Protein AF-A0A7U0FWZ0-F1 (afdb_monomer)

Radius of gyration: 18.38 Å; Cα contacts (8 Å, |Δi|>4): 299; chains: 1; bounding box: 40×42×50 Å

Organism: NCBI:txid2803762

Nearest PDB structures (foldseek):
  8rme-assembly1_A  TM=1.001E+00  e=5.915E-29  Homo sapiens
  5wkp-assembly1_E  TM=1.000E+00  e=1.223E-28  Homo sapiens
  8pk8-assembly1_A  TM=1.000E+00  e=4.013E-28  Homo sapiens
  7rtk-assembly1_A  TM=9.999E-01  e=5.964E-28  Homo sapiens
  5wkp-assembly1_A  TM=1.001E+00  e=1.154E-27  Homo sapiens

Foldseek 3Di:
DQEEEEAPQDDPVVVVVVVVSVVVVGHYHHFYADPLREGDLVVVLVPDDLPYAEYEYEQARPPNRDGYPQLSSLVSCVVSVHAYEYECQQVQLADDDDCVSSNHQKYKYAQVNLVFDPPDIDIDHDPVVHDDDDAPDDDDCPPVNNDDDDDPVVRVVRSVVSNVVSVVCNVVCNVVVVVVVCVVVVVCPVPDPPD

InterPro domains:
  IPR000192 Aminotransferase class V domain [PF00266] (1-190)
  IPR015421 Pyridoxal phosphate-dependent transferase, major domain [G3DSA:3.40.640.10] (2-170)
  IPR015422 Pyridoxal phosphate-dependent transferase, small domain [G3DSA:3.90.1150.10] (171-190)
  IPR015424 Pyridoxal phosphate-dependent transferase [SSF53383] (2-190)

Solvent-accessible surface area (backbone atoms only — not comparable to full-atom values): 10862 Å² total; per-residue (Å²): 103,54,28,37,40,34,47,72,76,48,60,66,70,60,52,52,52,50,55,52,41,41,76,75,69,32,48,72,49,67,40,69,55,48,98,84,62,44,69,52,64,66,59,54,60,67,69,61,50,99,42,44,47,35,40,41,49,50,40,25,37,89,85,83,61,46,69,48,67,49,44,62,52,19,50,54,30,55,75,72,72,29,50,25,35,28,43,26,34,65,30,51,53,59,52,93,82,54,54,74,77,25,45,47,33,31,36,40,40,41,19,52,62,44,82,18,44,78,96,39,64,50,73,50,69,32,71,78,76,70,67,85,79,82,54,87,41,84,52,98,49,31,73,88,44,46,46,32,57,86,78,60,60,73,46,55,50,38,28,50,52,26,51,55,49,24,68,73,40,25,71,60,49,46,58,54,49,52,55,51,50,53,52,49,52,54,58,44,46,76,75,39,90,97,99

pLDDT: mean 97.24, std 2.5, range [74.94, 98.81]

Sequence (195 aa):
KRHVITTQTEHKCVLDSCRHLQQEGFEVTYLPVHSDGFIDLDQLRSAIRPDTGLVSVMMVNNEIGVIQPMEEIGKICKEFNIPFHTDAAQALGKIPIDVDKMNISLMSLSGHKIYGPKGVGALYMRRRPRVRVEPQMNGGGQERGIRSGTVPTPLVVGMGAACEIAMKEMEYDEKRITKLQERLLSGIKSRVDGV

Structure (mmCIF, N/CA/C/O backbone):
data_AF-A0A7U0FWZ0-F1
#
_entry.id   AF-A0A7U0FWZ0-F1
#
loop_
_atom_site.group_PDB
_atom_site.id
_atom_site.type_symbol
_atom_site.label_atom_id
_atom_site.label_alt_id
_atom_site.label_comp_id
_atom_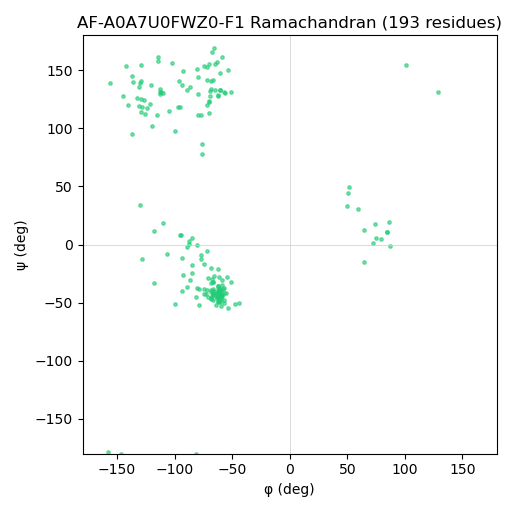site.label_asym_id
_atom_site.label_entity_id
_atom_site.label_seq_id
_atom_site.pdbx_PDB_ins_code
_atom_site.Cartn_x
_atom_site.Cartn_y
_atom_site.Cartn_z
_atom_site.occupancy
_atom_site.B_iso_or_equiv
_atom_site.auth_seq_id
_atom_site.auth_comp_id
_atom_site.auth_asym_id
_atom_site.auth_atom_id
_atom_site.pdbx_PDB_model_num
ATOM 1 N N . LYS A 1 1 ? -12.638 -0.417 18.410 1.00 89.56 1 LYS A N 1
ATOM 2 C CA . LYS A 1 1 ? -12.909 -1.336 17.284 1.00 89.56 1 LYS A CA 1
ATOM 3 C C . LYS A 1 1 ? -11.773 -2.360 17.267 1.00 89.56 1 LYS A C 1
ATOM 5 O O . LYS A 1 1 ? -10.636 -1.907 17.285 1.00 89.56 1 LYS A O 1
ATOM 10 N N . ARG A 1 2 ? -12.053 -3.667 17.394 1.00 95.50 2 ARG A N 1
ATOM 11 C CA . ARG A 1 2 ? -11.050 -4.738 17.622 1.00 95.50 2 ARG A CA 1
ATOM 12 C C . ARG A 1 2 ? -10.990 -5.782 16.499 1.00 95.50 2 ARG A C 1
ATOM 14 O O . ARG A 1 2 ? -10.337 -6.804 16.656 1.00 95.50 2 ARG A O 1
ATOM 21 N N . HIS A 1 3 ? -11.633 -5.505 15.370 1.00 98.56 3 HIS A N 1
ATOM 22 C CA . HIS A 1 3 ? -11.631 -6.387 14.211 1.00 98.56 3 HIS A CA 1
ATOM 23 C C . HIS A 1 3 ? -10.881 -5.765 13.028 1.00 98.56 3 HIS A C 1
ATOM 25 O O . HIS A 1 3 ? -11.090 -4.590 12.714 1.00 98.56 3 HIS A O 1
ATOM 31 N N . VAL A 1 4 ? -10.015 -6.539 12.378 1.00 98.69 4 VAL A N 1
ATOM 32 C CA . VAL A 1 4 ? -9.281 -6.158 11.163 1.00 98.69 4 VAL A CA 1
ATOM 33 C C . VAL A 1 4 ? -9.639 -7.126 10.043 1.00 98.69 4 VAL A C 1
ATOM 35 O O . VAL A 1 4 ? -9.701 -8.332 10.259 1.00 98.69 4 VAL A O 1
ATOM 38 N N . ILE A 1 5 ? -9.852 -6.607 8.839 1.00 98.81 5 ILE A N 1
ATOM 39 C CA . ILE A 1 5 ? -10.072 -7.424 7.643 1.00 98.81 5 ILE A CA 1
ATOM 40 C C . ILE A 1 5 ? -8.885 -7.238 6.707 1.00 98.81 5 ILE A C 1
ATOM 42 O O . ILE A 1 5 ? -8.481 -6.107 6.427 1.00 98.81 5 ILE A O 1
ATOM 46 N N . THR A 1 6 ? -8.334 -8.339 6.213 1.00 98.75 6 THR A N 1
ATOM 47 C CA . THR A 1 6 ? -7.275 -8.333 5.205 1.00 98.75 6 THR A CA 1
ATOM 48 C C . THR A 1 6 ? -7.393 -9.532 4.265 1.00 98.75 6 THR A C 1
ATOM 50 O O . THR A 1 6 ? -8.325 -10.321 4.406 1.00 98.75 6 THR A O 1
ATOM 53 N N . THR A 1 7 ? -6.496 -9.670 3.287 1.00 98.25 7 THR A N 1
ATOM 54 C CA . THR A 1 7 ? -6.497 -10.797 2.339 1.00 98.25 7 THR A CA 1
ATOM 55 C C . THR A 1 7 ? -5.429 -11.829 2.696 1.00 98.25 7 THR A C 1
ATOM 57 O O . THR A 1 7 ? -4.432 -11.518 3.346 1.00 98.25 7 THR A O 1
ATOM 60 N N . GLN A 1 8 ? -5.614 -13.079 2.275 1.00 97.69 8 GLN A N 1
ATOM 61 C CA . GLN A 1 8 ? -4.598 -14.131 2.442 1.00 97.69 8 GLN A CA 1
ATOM 62 C C . GLN A 1 8 ? -3.351 -13.897 1.573 1.00 97.69 8 GLN A C 1
ATOM 64 O O . GLN A 1 8 ? -2.288 -14.439 1.863 1.00 97.69 8 GLN A O 1
ATOM 69 N N . THR A 1 9 ? -3.482 -13.079 0.529 1.00 96.88 9 T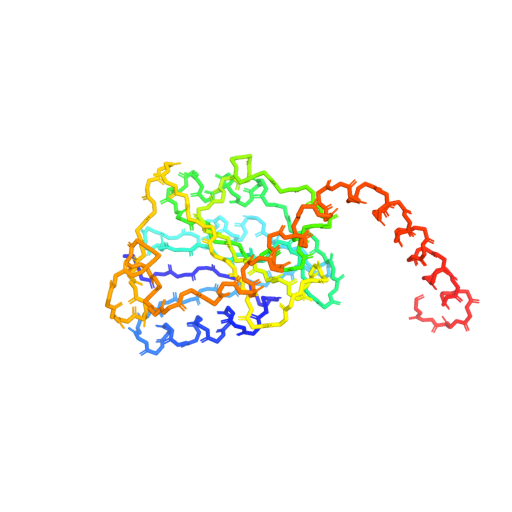HR A N 1
ATOM 70 C CA . THR A 1 9 ? -2.447 -12.803 -0.474 1.00 96.88 9 THR A CA 1
ATOM 71 C C . THR A 1 9 ? -1.621 -11.551 -0.189 1.00 96.88 9 THR A C 1
ATOM 73 O O . THR A 1 9 ? -0.852 -11.128 -1.049 1.00 96.88 9 THR A O 1
ATOM 76 N N . GLU A 1 10 ? -1.782 -10.923 0.978 1.00 97.69 10 GLU A N 1
ATOM 77 C CA . GLU A 1 10 ? -0.972 -9.762 1.342 1.00 97.69 10 GLU A CA 1
ATOM 78 C C . GLU A 1 10 ? 0.517 -10.103 1.464 1.00 97.69 10 GLU A C 1
ATOM 80 O O . GLU A 1 10 ? 0.918 -11.223 1.790 1.00 97.69 10 GLU A O 1
ATOM 85 N N . HIS A 1 11 ? 1.359 -9.079 1.325 1.00 96.88 11 HIS A N 1
ATOM 86 C CA . HIS A 1 11 ? 2.763 -9.206 1.678 1.00 96.88 11 HIS A CA 1
ATOM 87 C C . HIS A 1 11 ? 2.935 -9.563 3.168 1.00 96.88 11 HIS A C 1
ATOM 89 O O . HIS A 1 11 ? 2.194 -9.107 4.045 1.00 96.88 11 HIS A O 1
ATOM 95 N N . LYS A 1 12 ? 3.989 -10.330 3.473 1.00 96.12 12 LYS A N 1
ATOM 96 C CA . LYS A 1 12 ? 4.277 -10.857 4.815 1.00 96.12 12 LYS A CA 1
ATOM 97 C C . LYS A 1 12 ? 4.271 -9.798 5.923 1.00 96.12 12 LYS A C 1
ATOM 99 O O . LYS A 1 12 ? 3.870 -10.113 7.033 1.00 96.12 12 LYS A O 1
ATOM 104 N N . CYS A 1 13 ? 4.662 -8.552 5.644 1.00 95.62 13 CYS A N 1
ATOM 105 C CA . CYS A 1 13 ? 4.610 -7.491 6.656 1.00 95.62 13 CYS A CA 1
ATOM 106 C C . CYS A 1 13 ? 3.184 -7.223 7.167 1.00 95.62 13 CYS A C 1
ATOM 108 O O . CYS A 1 13 ? 3.010 -7.066 8.369 1.00 95.62 13 CYS A O 1
ATOM 110 N N . VAL A 1 14 ? 2.170 -7.229 6.295 1.00 97.94 14 VAL A N 1
ATOM 111 C CA . VAL A 1 14 ? 0.767 -7.032 6.692 1.00 97.94 14 VAL A CA 1
ATOM 112 C C . VAL A 1 14 ? 0.259 -8.257 7.446 1.00 97.94 14 VAL A C 1
ATOM 114 O O . VAL A 1 14 ? -0.332 -8.112 8.516 1.00 97.94 14 VAL A O 1
ATOM 117 N N . LEU A 1 15 ? 0.538 -9.463 6.937 1.00 98.12 15 LEU A N 1
ATOM 118 C CA . LEU A 1 15 ? 0.121 -10.713 7.579 1.00 98.12 15 LEU A CA 1
ATOM 119 C C . LEU A 1 15 ? 0.747 -10.882 8.969 1.00 98.12 15 LEU A C 1
ATOM 121 O O . LEU A 1 15 ? 0.050 -11.235 9.915 1.00 98.12 15 LEU A O 1
ATOM 125 N N . ASP A 1 16 ? 2.043 -10.606 9.119 1.00 97.94 16 ASP A N 1
ATOM 126 C CA . ASP A 1 16 ? 2.747 -10.710 10.400 1.00 97.94 16 ASP A CA 1
ATOM 127 C C . ASP A 1 16 ? 2.264 -9.638 11.392 1.00 97.94 16 ASP A C 1
ATOM 129 O O . ASP A 1 16 ? 2.056 -9.953 12.563 1.00 97.94 16 ASP A O 1
ATOM 133 N N . SER A 1 17 ? 2.005 -8.402 10.939 1.00 97.94 17 SER A N 1
ATOM 134 C CA . SER A 1 17 ? 1.375 -7.371 11.777 1.00 97.94 17 SER A CA 1
ATOM 135 C C . SER A 1 17 ? -0.022 -7.787 12.242 1.00 97.94 17 SER A C 1
ATOM 137 O O . SER A 1 17 ? -0.356 -7.606 13.409 1.00 97.94 17 SER A O 1
ATOM 139 N N . CYS A 1 18 ? -0.824 -8.397 11.368 1.00 98.12 18 CYS A N 1
ATOM 140 C CA . CYS A 1 18 ? -2.134 -8.923 11.742 1.00 98.12 18 CYS A CA 1
ATOM 141 C C . CYS A 1 18 ? -2.023 -10.065 12.762 1.00 98.12 18 CYS A C 1
ATOM 143 O O . CYS A 1 18 ? -2.737 -10.055 13.762 1.00 98.12 18 CYS A O 1
ATOM 145 N N . ARG A 1 19 ? -1.092 -11.010 12.576 1.00 98.12 19 ARG A N 1
ATOM 146 C CA . ARG A 1 19 ? -0.834 -12.077 13.560 1.00 98.12 19 ARG A CA 1
ATOM 147 C C . ARG A 1 19 ? -0.391 -11.522 14.910 1.00 98.12 19 ARG A C 1
ATOM 149 O O . ARG A 1 19 ? -0.806 -12.044 15.939 1.00 98.12 19 ARG A O 1
ATOM 156 N N . HIS A 1 20 ? 0.423 -10.470 14.917 1.00 97.88 20 HIS A N 1
ATOM 157 C CA . HIS A 1 20 ? 0.810 -9.798 16.152 1.00 97.88 20 HIS A CA 1
ATOM 158 C C . HIS A 1 20 ? -0.402 -9.167 16.852 1.00 97.88 20 HIS A C 1
ATOM 160 O O . HIS A 1 20 ? -0.617 -9.423 18.031 1.00 97.88 20 HIS A O 1
ATOM 166 N N . LEU A 1 21 ? -1.270 -8.461 16.119 1.00 97.31 21 LEU A N 1
ATOM 167 C CA . LEU A 1 21 ? -2.519 -7.924 16.674 1.00 97.31 21 LEU A CA 1
ATOM 168 C C . LEU A 1 21 ? -3.429 -9.024 17.247 1.00 97.31 21 LEU A C 1
ATOM 170 O O . LEU A 1 21 ? -4.075 -8.813 18.272 1.00 97.31 21 LEU A O 1
ATOM 174 N N . GLN A 1 22 ? -3.460 -10.218 16.644 1.00 97.88 22 GLN A N 1
ATOM 175 C CA . GLN A 1 22 ? -4.194 -11.356 17.215 1.00 97.88 22 GLN A CA 1
ATOM 176 C C . GLN A 1 22 ? -3.654 -11.766 18.593 1.00 97.88 22 GLN A C 1
ATOM 178 O O . GLN A 1 22 ? -4.441 -12.089 19.481 1.00 97.88 22 GLN A O 1
ATOM 183 N N . GLN A 1 23 ? -2.335 -11.705 18.809 1.00 97.62 23 GLN A N 1
ATOM 184 C CA . GLN A 1 23 ? -1.723 -11.957 20.124 1.00 97.62 23 GLN A CA 1
ATOM 185 C C . GLN A 1 23 ? -2.114 -10.891 21.157 1.00 97.62 23 GLN A C 1
ATOM 187 O O . GLN A 1 23 ? -2.192 -11.187 22.346 1.00 97.62 23 GLN A O 1
ATOM 192 N N . GLU A 1 24 ? -2.417 -9.674 20.704 1.00 96.94 24 GLU A N 1
ATOM 193 C CA . GLU A 1 24 ? -2.925 -8.575 21.533 1.00 96.94 24 GLU A CA 1
ATOM 194 C C . GLU A 1 24 ? -4.455 -8.610 21.731 1.00 96.94 24 GLU A C 1
ATOM 196 O O . GLU A 1 24 ? -5.035 -7.711 22.344 1.00 96.94 24 GLU A O 1
ATOM 201 N N . GLY A 1 25 ? -5.130 -9.656 21.241 1.00 97.50 25 GLY A N 1
ATOM 202 C CA . GLY A 1 25 ? -6.568 -9.864 21.425 1.00 97.50 25 GLY A CA 1
ATOM 203 C C . GLY A 1 25 ? -7.458 -9.174 20.387 1.00 97.50 25 GLY A C 1
ATOM 204 O O . GLY A 1 25 ? -8.647 -8.972 20.649 1.00 97.50 25 GLY A O 1
ATOM 205 N N . PHE A 1 26 ? -6.912 -8.797 19.227 1.00 98.31 26 PHE A N 1
ATOM 206 C CA . PHE A 1 26 ? -7.716 -8.419 18.063 1.00 98.31 26 PHE A CA 1
ATOM 207 C C . PHE A 1 26 ? -8.205 -9.658 17.312 1.00 98.31 26 PHE A C 1
ATOM 209 O O . PHE A 1 26 ? -7.536 -10.688 17.246 1.00 98.31 26 PHE A O 1
ATOM 216 N N . GLU A 1 27 ? -9.356 -9.531 16.668 1.00 98.44 27 GLU A N 1
ATOM 217 C CA . GLU A 1 27 ? -9.815 -10.511 15.693 1.00 98.44 27 GLU A CA 1
ATOM 218 C C . GLU A 1 27 ? -9.383 -10.082 14.291 1.00 98.44 27 GLU A C 1
ATOM 220 O O . GLU A 1 27 ? -9.494 -8.907 13.929 1.00 98.44 27 GLU A O 1
ATOM 225 N N . VAL A 1 28 ? -8.910 -11.034 13.488 1.00 98.62 28 VAL A N 1
ATOM 226 C CA . VAL A 1 28 ? -8.518 -10.779 12.100 1.00 98.62 28 VAL A CA 1
ATOM 227 C C . VAL A 1 28 ? -9.240 -11.746 11.175 1.00 98.62 28 VAL A C 1
ATOM 229 O O . VAL A 1 28 ? -9.116 -12.960 11.327 1.00 98.62 28 VAL A O 1
ATOM 232 N N . THR A 1 29 ? -9.948 -11.198 10.191 1.00 98.75 29 THR A N 1
ATOM 233 C CA . THR A 1 29 ? -10.509 -11.961 9.075 1.00 98.75 29 THR A CA 1
ATOM 234 C C . THR A 1 29 ? -9.546 -11.907 7.892 1.00 98.75 29 THR A C 1
ATOM 236 O O . THR A 1 29 ? -9.279 -10.829 7.361 1.00 98.75 29 THR A O 1
ATOM 239 N N . TYR A 1 30 ? -9.045 -13.072 7.473 1.00 98.62 30 TYR A N 1
ATOM 240 C CA . TYR A 1 30 ? -8.220 -13.232 6.272 1.00 98.62 30 TYR A CA 1
ATOM 241 C C . TYR A 1 30 ? -9.084 -13.752 5.122 1.00 98.62 30 TYR A C 1
ATOM 243 O O . TYR A 1 30 ? -9.345 -14.954 5.021 1.00 98.62 30 TYR A O 1
ATOM 251 N N . LEU A 1 31 ? -9.535 -12.842 4.264 1.00 98.44 31 LEU A N 1
ATOM 252 C CA . LEU A 1 31 ? -10.377 -13.168 3.122 1.00 98.44 31 LEU A CA 1
ATOM 253 C C . LEU A 1 31 ? -9.588 -13.964 2.073 1.00 98.44 31 LEU A C 1
ATOM 255 O O . LEU A 1 31 ? -8.449 -13.592 1.755 1.00 98.44 31 LEU A O 1
ATOM 259 N N . PRO A 1 32 ? -10.166 -15.054 1.538 1.00 97.75 32 PRO A N 1
ATOM 260 C CA . PRO A 1 32 ? -9.601 -15.725 0.380 1.00 97.75 32 PRO A CA 1
ATOM 261 C C . PRO A 1 32 ? -9.718 -14.826 -0.858 1.00 97.75 32 PRO A C 1
ATOM 263 O O . PRO A 1 32 ? -10.467 -13.847 -0.878 1.00 97.75 32 PRO A O 1
ATOM 266 N N . VAL A 1 33 ? -8.986 -15.191 -1.903 1.00 96.69 33 VAL A N 1
ATOM 267 C CA . VAL A 1 33 ? -9.137 -14.612 -3.241 1.00 96.69 33 VAL A CA 1
ATOM 268 C C . VAL A 1 33 ? -9.639 -15.681 -4.202 1.00 96.69 33 VAL A C 1
ATOM 270 O O . VAL A 1 33 ? -9.480 -16.881 -3.957 1.00 96.69 33 VAL A O 1
ATOM 273 N N . HIS A 1 34 ? -10.246 -15.252 -5.299 1.00 96.31 34 HIS A N 1
ATOM 274 C CA . HIS A 1 34 ? -10.571 -16.128 -6.414 1.00 96.31 34 HIS A CA 1
ATOM 275 C C . HIS A 1 34 ? -9.294 -16.658 -7.091 1.00 96.31 34 HIS A C 1
ATOM 277 O O . HIS A 1 34 ? -8.181 -16.197 -6.831 1.00 96.31 34 HIS A O 1
ATOM 283 N N . SER A 1 35 ? -9.438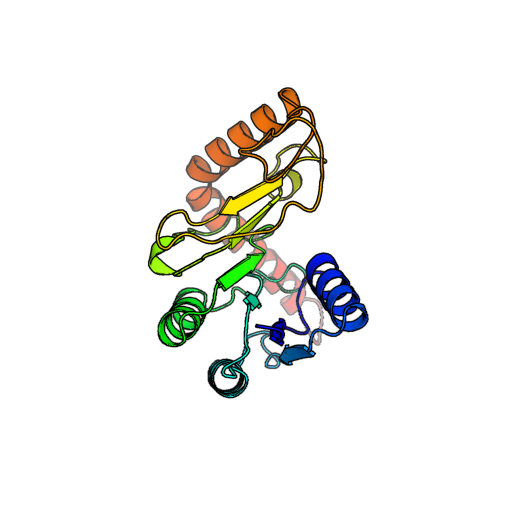 -17.643 -7.980 1.00 94.94 35 SER A N 1
ATOM 284 C CA . SER A 1 35 ? -8.304 -18.260 -8.689 1.00 94.94 35 SER A CA 1
ATOM 285 C C . SER A 1 35 ? -7.523 -17.292 -9.583 1.00 94.94 35 SER A C 1
ATOM 287 O O . SER A 1 35 ? -6.381 -17.566 -9.933 1.00 94.94 35 SER A O 1
ATOM 289 N N . ASP A 1 36 ? -8.140 -16.178 -9.967 1.00 94.75 36 ASP A N 1
ATOM 290 C CA . ASP A 1 36 ? -7.533 -15.077 -10.717 1.00 94.75 36 ASP A CA 1
ATOM 291 C C . ASP A 1 36 ? -6.865 -14.023 -9.808 1.00 94.75 36 ASP A C 1
ATOM 293 O O . ASP A 1 36 ? -6.291 -13.058 -10.308 1.00 94.75 36 ASP A O 1
ATOM 297 N N . GLY A 1 37 ? -6.901 -14.213 -8.484 1.00 95.31 37 GLY A N 1
ATOM 298 C CA . GLY A 1 37 ? -6.278 -13.349 -7.483 1.00 95.31 37 GLY A CA 1
ATOM 299 C C . GLY A 1 37 ? -7.140 -12.178 -7.005 1.00 95.31 37 GLY A C 1
ATOM 300 O O . GLY A 1 37 ? -6.701 -11.431 -6.126 1.00 95.31 37 GLY A O 1
ATOM 301 N N . PHE A 1 38 ? -8.355 -12.005 -7.532 1.00 97.75 38 PHE A N 1
ATOM 302 C CA . PHE A 1 38 ? -9.245 -10.926 -7.109 1.00 97.75 38 PHE A CA 1
ATOM 303 C C . PHE A 1 38 ? -9.959 -11.246 -5.795 1.00 97.75 38 PHE A C 1
ATOM 305 O O . PHE A 1 38 ? -10.335 -12.387 -5.519 1.00 97.75 38 PHE A O 1
ATOM 312 N N . ILE A 1 39 ? -10.157 -10.214 -4.977 1.00 97.06 39 ILE A N 1
ATOM 313 C CA . ILE A 1 39 ? -10.995 -10.305 -3.781 1.00 97.06 39 ILE A CA 1
ATOM 314 C C . ILE A 1 39 ? -12.480 -10.389 -4.158 1.00 97.06 39 ILE A C 1
ATOM 316 O O . ILE A 1 39 ? -12.951 -9.679 -5.045 1.00 97.06 39 ILE A O 1
ATOM 320 N N . ASP A 1 40 ? -13.231 -11.204 -3.422 1.00 97.88 40 ASP A N 1
ATOM 321 C CA . ASP A 1 40 ? -14.691 -11.213 -3.476 1.00 97.88 40 ASP A CA 1
ATOM 322 C C . ASP A 1 40 ? -15.248 -10.007 -2.690 1.00 97.88 40 ASP A C 1
ATOM 324 O O . ASP A 1 40 ? -15.131 -9.920 -1.460 1.00 97.88 40 ASP A O 1
ATOM 328 N N . LEU A 1 41 ? -15.839 -9.046 -3.405 1.00 98.25 41 LEU A N 1
ATOM 329 C CA . LEU A 1 41 ? -16.377 -7.815 -2.815 1.00 98.25 41 LEU A CA 1
ATOM 330 C C . LEU A 1 41 ? -17.603 -8.061 -1.924 1.00 98.25 41 LEU A C 1
ATOM 332 O O . LEU A 1 41 ? -17.804 -7.321 -0.954 1.00 98.25 41 LEU A O 1
ATOM 336 N N . ASP A 1 42 ? -18.395 -9.095 -2.206 1.00 98.12 42 ASP A N 1
ATOM 337 C CA . ASP A 1 42 ? -19.556 -9.451 -1.392 1.00 98.12 42 ASP A CA 1
ATOM 338 C C . ASP A 1 42 ? -19.108 -10.107 -0.084 1.00 98.12 42 ASP A C 1
ATOM 340 O O . ASP A 1 42 ? -19.643 -9.791 0.987 1.00 98.12 42 ASP A O 1
ATOM 344 N N . GLN A 1 43 ? -18.064 -10.942 -0.128 1.00 98.19 43 GLN A N 1
ATOM 345 C CA . GLN A 1 43 ? -17.427 -11.457 1.088 1.00 98.19 43 GLN A CA 1
ATOM 346 C C . GLN A 1 43 ? -16.786 -10.342 1.911 1.00 98.19 43 GLN A C 1
ATOM 348 O O . GLN A 1 43 ? -16.955 -10.329 3.131 1.00 98.19 43 GLN A O 1
ATOM 353 N N . LEU A 1 44 ? -16.112 -9.375 1.277 1.00 98.56 44 LEU A N 1
ATOM 354 C CA . LEU A 1 44 ? -15.584 -8.205 1.981 1.00 98.56 44 LEU A CA 1
ATOM 355 C C . LEU A 1 44 ? -16.701 -7.453 2.709 1.00 98.56 44 LEU A C 1
ATOM 357 O O . LEU A 1 44 ? -16.583 -7.181 3.904 1.00 98.56 44 LEU A O 1
ATOM 361 N N . ARG A 1 45 ? -17.798 -7.145 2.010 1.00 98.44 45 ARG A N 1
ATOM 362 C CA . ARG A 1 45 ? -18.956 -6.465 2.601 1.00 98.44 45 ARG A CA 1
ATOM 363 C C . ARG A 1 45 ? -19.562 -7.272 3.753 1.00 98.44 45 ARG A C 1
ATOM 365 O O . ARG A 1 45 ? -19.858 -6.696 4.795 1.00 98.44 45 ARG A O 1
ATOM 372 N N . SER A 1 46 ? -19.716 -8.583 3.590 1.00 98.19 46 SER A N 1
ATOM 373 C CA . SER A 1 46 ? -20.314 -9.470 4.600 1.00 98.19 46 SER A CA 1
ATOM 374 C C . SER A 1 46 ? -19.418 -9.673 5.825 1.00 98.19 46 SER A C 1
ATOM 376 O O . SER A 1 46 ? -19.916 -9.883 6.928 1.00 98.19 46 SER A O 1
ATOM 378 N N . ALA A 1 47 ? -18.098 -9.580 5.652 1.00 98.38 47 ALA A N 1
ATOM 379 C CA . ALA A 1 47 ? -17.130 -9.677 6.738 1.00 98.38 47 ALA A CA 1
ATOM 380 C C . ALA A 1 47 ? -17.082 -8.412 7.608 1.00 98.38 47 ALA A C 1
ATOM 382 O O . ALA A 1 47 ? -16.554 -8.450 8.720 1.00 98.38 47 ALA A O 1
ATOM 383 N N . ILE A 1 48 ? -17.621 -7.283 7.136 1.00 98.44 48 ILE A N 1
ATOM 384 C CA . ILE A 1 48 ? -17.669 -6.051 7.918 1.00 98.44 48 ILE A CA 1
ATOM 385 C C . ILE A 1 48 ? -18.667 -6.185 9.071 1.00 98.44 48 ILE A C 1
ATOM 387 O O . ILE A 1 48 ? -19.865 -6.386 8.902 1.00 98.44 48 ILE A O 1
ATOM 391 N N . ARG A 1 49 ? -18.145 -5.982 10.277 1.00 97.81 49 ARG A N 1
ATOM 392 C CA . ARG A 1 49 ? -18.878 -5.984 11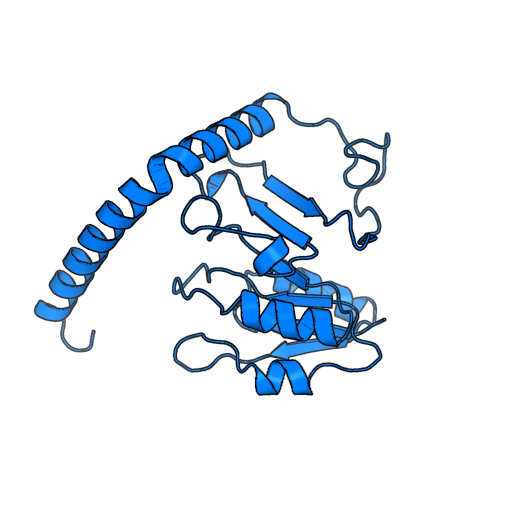.549 1.00 97.81 49 ARG A CA 1
ATOM 393 C C . ARG A 1 49 ? -18.876 -4.602 12.211 1.00 97.81 49 ARG A C 1
ATOM 395 O O . ARG A 1 49 ? -17.968 -3.810 11.927 1.00 97.81 49 ARG A O 1
ATOM 402 N N . PRO A 1 50 ? -19.791 -4.317 13.162 1.00 96.81 50 PRO A N 1
ATOM 403 C CA . PRO A 1 50 ? -19.826 -3.041 13.889 1.00 96.81 50 PRO A CA 1
ATOM 404 C C . PRO A 1 50 ? -18.506 -2.660 14.586 1.00 96.81 50 PRO A C 1
ATOM 406 O O . PRO A 1 50 ? -18.196 -1.478 14.752 1.00 96.81 50 PRO A O 1
ATOM 409 N N . ASP A 1 51 ? -17.699 -3.650 14.971 1.00 97.44 51 ASP A N 1
ATOM 410 C CA . ASP A 1 51 ? -16.415 -3.478 15.649 1.00 97.44 51 ASP A CA 1
ATOM 411 C C . ASP A 1 51 ? -15.193 -3.471 14.706 1.00 97.44 51 ASP A C 1
ATOM 413 O O . ASP A 1 51 ? -14.060 -3.427 15.199 1.00 97.44 51 ASP A O 1
ATOM 417 N N . THR A 1 52 ? -15.399 -3.453 13.380 1.00 98.50 52 THR A N 1
ATOM 418 C CA . THR A 1 52 ? -14.332 -3.432 12.357 1.00 98.50 52 THR A CA 1
ATOM 419 C C . THR A 1 52 ? -13.603 -2.097 12.327 1.00 98.50 52 THR A C 1
ATOM 421 O O . THR A 1 52 ? -14.172 -1.053 11.995 1.00 98.50 52 THR A O 1
ATOM 424 N N . GLY A 1 53 ? -12.332 -2.128 12.715 1.00 97.44 53 GLY A N 1
ATOM 425 C CA . GLY A 1 53 ? -11.459 -0.969 12.865 1.00 97.44 53 GLY A CA 1
ATOM 426 C C . GLY A 1 53 ? -10.638 -0.627 11.632 1.00 97.44 53 GLY A C 1
ATOM 427 O O . GLY A 1 53 ? -10.283 0.539 11.476 1.00 97.44 53 GLY A O 1
ATOM 428 N N . LEU A 1 54 ? -10.346 -1.607 10.779 1.00 98.44 54 LEU A N 1
ATOM 429 C CA . LEU A 1 54 ? -9.473 -1.433 9.623 1.00 98.44 54 LEU A CA 1
ATOM 430 C C . LEU A 1 54 ? -9.785 -2.480 8.551 1.00 98.44 54 LEU A C 1
ATOM 432 O O . LEU A 1 54 ? -9.961 -3.656 8.869 1.00 98.44 54 LEU A O 1
ATOM 436 N N . VAL A 1 55 ? -9.782 -2.049 7.293 1.00 98.75 55 VAL A N 1
ATOM 437 C CA . VAL A 1 55 ? -9.639 -2.930 6.127 1.00 98.75 55 VAL A CA 1
ATOM 438 C C . VAL A 1 55 ? -8.266 -2.664 5.516 1.00 98.75 55 VAL A C 1
ATOM 440 O O . VAL A 1 55 ? -7.912 -1.503 5.305 1.00 98.75 55 VAL A O 1
ATOM 443 N N . SER A 1 56 ? -7.491 -3.715 5.254 1.00 98.81 56 SER A N 1
ATOM 444 C CA . SER A 1 56 ? -6.178 -3.644 4.607 1.00 98.81 56 SER A CA 1
ATOM 445 C C . SER A 1 56 ? -6.132 -4.560 3.390 1.00 98.81 56 SER A C 1
ATOM 447 O O . SER A 1 56 ? -6.156 -5.778 3.555 1.00 98.81 56 SER A O 1
ATOM 449 N N . VAL A 1 57 ? -6.038 -3.983 2.194 1.00 98.75 57 VAL A N 1
ATOM 450 C CA . VAL A 1 57 ? -5.902 -4.733 0.935 1.00 98.75 57 VAL A CA 1
ATOM 451 C C . VAL A 1 57 ? -4.784 -4.108 0.110 1.00 98.75 57 VAL A C 1
ATOM 453 O O . VAL A 1 57 ? -4.804 -2.902 -0.129 1.00 98.75 57 VAL A O 1
ATOM 456 N N . MET A 1 58 ? -3.801 -4.898 -0.309 1.00 98.50 58 MET A N 1
ATOM 457 C CA . MET A 1 58 ? -2.724 -4.437 -1.173 1.00 98.50 58 MET A CA 1
ATOM 458 C C . MET A 1 58 ? -3.235 -4.107 -2.577 1.00 98.50 58 MET A C 1
ATOM 460 O O . MET A 1 58 ? -4.057 -4.821 -3.143 1.00 98.50 58 MET A O 1
ATOM 464 N N . MET A 1 59 ? -2.710 -3.033 -3.164 1.00 98.62 59 MET A N 1
ATOM 465 C CA . MET A 1 59 ? -3.172 -2.528 -4.457 1.00 98.62 59 MET A CA 1
ATOM 466 C C . MET A 1 59 ? -2.697 -3.392 -5.623 1.00 98.62 59 MET A C 1
ATOM 468 O O . MET A 1 59 ? -3.459 -3.651 -6.547 1.00 98.62 59 MET A O 1
ATOM 472 N N . VAL A 1 60 ? -1.433 -3.822 -5.580 1.00 98.44 60 VAL A N 1
ATOM 473 C CA . VAL A 1 60 ? -0.809 -4.686 -6.590 1.00 98.44 60 VAL A CA 1
ATOM 474 C C . VAL A 1 60 ? -0.116 -5.827 -5.875 1.0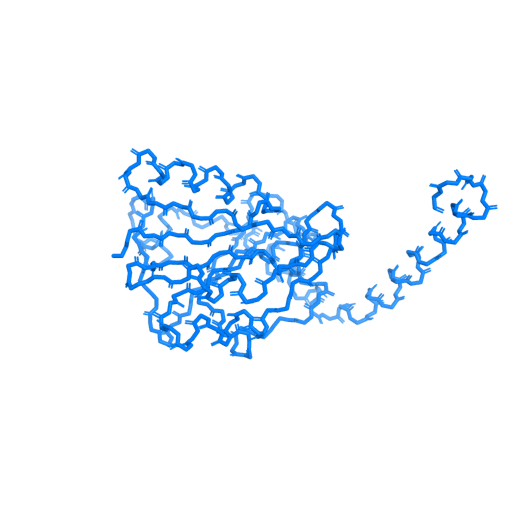0 98.44 60 VAL A C 1
ATOM 476 O O . VAL A 1 60 ? 0.811 -5.588 -5.094 1.00 98.44 60 VAL A O 1
ATOM 479 N N . ASN A 1 61 ? -0.530 -7.059 -6.159 1.00 98.25 61 ASN A N 1
ATOM 480 C CA . ASN A 1 61 ? 0.098 -8.230 -5.571 1.00 98.25 61 ASN A CA 1
ATOM 481 C C . ASN A 1 61 ? 1.554 -8.373 -6.046 1.00 98.25 61 ASN A C 1
ATOM 483 O O . ASN A 1 61 ? 1.858 -8.270 -7.233 1.00 98.25 61 ASN A O 1
ATOM 487 N N . ASN A 1 62 ? 2.476 -8.610 -5.112 1.00 95.06 62 ASN A N 1
ATOM 488 C CA . ASN A 1 62 ? 3.906 -8.663 -5.417 1.00 95.06 62 ASN A CA 1
ATOM 489 C C . ASN A 1 62 ? 4.381 -9.959 -6.085 1.00 95.06 62 ASN A C 1
ATOM 491 O O . ASN A 1 62 ? 5.532 -9.981 -6.517 1.00 95.06 62 ASN A O 1
ATOM 495 N N . GLU A 1 63 ? 3.562 -11.008 -6.119 1.00 95.19 63 GLU A N 1
ATOM 496 C CA . GLU A 1 63 ? 3.900 -12.311 -6.704 1.00 95.19 63 GLU A CA 1
ATOM 497 C C . GLU A 1 63 ? 3.306 -12.462 -8.104 1.00 95.19 63 GLU A C 1
ATOM 499 O O . GLU A 1 63 ? 4.036 -12.760 -9.046 1.00 95.19 63 GLU A O 1
ATOM 504 N N . ILE A 1 64 ? 2.003 -12.204 -8.250 1.00 95.19 64 ILE A N 1
ATOM 505 C CA . ILE A 1 64 ? 1.262 -12.423 -9.504 1.00 95.19 64 ILE A CA 1
ATOM 506 C C . ILE A 1 64 ? 0.902 -11.133 -10.254 1.00 95.19 64 ILE A C 1
ATOM 508 O O . ILE A 1 64 ? 0.427 -11.197 -11.383 1.00 95.19 64 ILE A O 1
ATOM 512 N N . GLY A 1 65 ? 1.122 -9.955 -9.659 1.00 96.19 65 GLY A N 1
ATOM 513 C CA . GLY A 1 65 ? 0.903 -8.662 -10.321 1.00 96.19 65 GLY A CA 1
ATOM 514 C C . GLY A 1 65 ? -0.560 -8.230 -10.470 1.00 96.19 65 GLY A C 1
ATOM 515 O O . GLY A 1 65 ? -0.816 -7.199 -11.087 1.00 96.19 65 GLY A O 1
ATOM 516 N N . VAL A 1 66 ? -1.513 -8.978 -9.904 1.00 97.56 66 VAL A N 1
ATOM 517 C CA . VAL A 1 66 ? -2.946 -8.634 -9.925 1.00 97.56 66 VAL A CA 1
ATOM 518 C C . VAL A 1 66 ? -3.182 -7.289 -9.239 1.00 97.56 66 VAL A C 1
ATOM 520 O O . VAL A 1 66 ? -2.672 -7.050 -8.141 1.00 97.56 66 VAL A O 1
ATOM 523 N N . ILE A 1 67 ? -3.957 -6.426 -9.899 1.00 98.19 67 ILE A N 1
ATOM 524 C CA . ILE A 1 67 ? -4.368 -5.106 -9.412 1.00 98.19 67 ILE A CA 1
ATOM 525 C C . ILE A 1 67 ? -5.762 -5.244 -8.794 1.00 98.19 67 ILE A C 1
ATOM 527 O O . ILE A 1 67 ? -6.699 -5.604 -9.499 1.00 98.19 67 ILE A O 1
ATOM 531 N N . GLN A 1 68 ? -5.917 -4.960 -7.501 1.00 98.56 68 GLN A N 1
ATOM 532 C CA . GLN A 1 68 ? -7.219 -5.053 -6.827 1.00 98.56 68 GLN A CA 1
ATOM 533 C C . GLN A 1 68 ? -8.154 -3.882 -7.214 1.00 98.56 68 GLN A C 1
ATOM 535 O O . GLN A 1 68 ? -7.671 -2.791 -7.534 1.00 98.56 68 GLN A O 1
ATOM 540 N N . PRO A 1 69 ? -9.490 -4.058 -7.159 1.00 98.12 69 PRO A N 1
ATOM 541 C CA . PRO A 1 69 ? -10.482 -3.030 -7.496 1.00 98.12 69 PRO A CA 1
ATOM 542 C C . PRO A 1 69 ? -10.603 -1.983 -6.372 1.00 98.12 69 PRO A C 1
ATOM 544 O O . PRO A 1 69 ? -11.489 -2.020 -5.514 1.00 98.12 69 PRO A O 1
ATOM 547 N N . MET A 1 70 ? -9.634 -1.066 -6.316 1.00 98.56 70 MET A N 1
ATOM 548 C CA . MET A 1 70 ? -9.444 -0.159 -5.177 1.00 98.56 70 MET A CA 1
ATOM 549 C C . MET A 1 70 ? -10.568 0.860 -4.987 1.00 98.56 70 MET A C 1
ATOM 551 O O . MET A 1 70 ? -10.844 1.247 -3.851 1.00 98.56 70 MET A O 1
ATOM 555 N N . GLU A 1 71 ? -11.208 1.314 -6.066 1.00 98.56 71 GLU A N 1
ATOM 556 C CA . GLU A 1 71 ? -12.320 2.267 -5.974 1.00 98.56 71 GLU A CA 1
ATOM 557 C C . GLU A 1 71 ? -13.552 1.615 -5.338 1.00 98.56 71 GLU A C 1
ATOM 559 O O . GLU A 1 71 ? -14.188 2.202 -4.458 1.00 98.56 71 GLU A O 1
ATOM 564 N N . GLU A 1 72 ? -13.841 0.371 -5.707 1.00 98.69 72 GLU A N 1
ATOM 565 C CA . GLU A 1 72 ? -14.930 -0.443 -5.184 1.00 98.69 72 GLU A CA 1
ATOM 566 C C . GLU A 1 72 ? -14.698 -0.798 -3.713 1.00 98.69 72 GLU A C 1
ATOM 568 O O . GLU A 1 72 ? -15.580 -0.574 -2.877 1.00 98.69 72 GLU A O 1
ATOM 573 N N . ILE A 1 73 ? -13.492 -1.266 -3.369 1.00 98.75 73 ILE A N 1
ATOM 574 C CA . ILE A 1 73 ? -13.099 -1.546 -1.979 1.00 98.75 73 ILE A CA 1
ATOM 575 C C . ILE A 1 73 ? -13.200 -0.266 -1.141 1.00 98.75 73 ILE A C 1
ATOM 577 O O . ILE A 1 73 ? -13.796 -0.259 -0.061 1.00 98.75 73 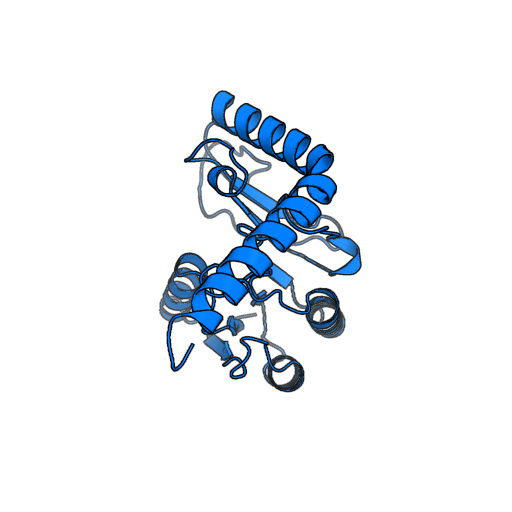ILE A O 1
ATOM 581 N N . GLY A 1 74 ? -12.666 0.845 -1.650 1.00 98.56 74 GLY A N 1
ATOM 582 C CA . GLY A 1 74 ? -12.724 2.142 -0.989 1.00 98.56 74 GLY A CA 1
ATOM 583 C C . GLY A 1 74 ? -14.152 2.637 -0.765 1.00 98.56 74 GLY A C 1
ATOM 584 O O . GLY A 1 74 ? -14.461 3.172 0.303 1.00 98.56 74 GLY A O 1
ATOM 585 N N . LYS A 1 75 ? -15.042 2.434 -1.743 1.00 98.62 75 LYS A N 1
ATOM 586 C CA . LYS A 1 75 ? -16.467 2.772 -1.640 1.00 98.62 75 LYS A CA 1
ATOM 587 C C . LYS A 1 75 ? -17.148 1.975 -0.529 1.00 98.62 75 LYS A C 1
ATOM 589 O O . LYS A 1 75 ? -17.856 2.579 0.276 1.00 98.62 75 LYS A O 1
ATOM 594 N N . ILE A 1 76 ? -16.894 0.667 -0.445 1.00 98.69 76 ILE A N 1
ATOM 595 C CA . ILE A 1 76 ? -17.405 -0.191 0.635 1.00 98.69 76 ILE A CA 1
ATOM 596 C C . ILE A 1 76 ? -16.894 0.320 1.988 1.00 98.69 76 ILE A C 1
ATOM 598 O O . ILE A 1 76 ? -17.690 0.628 2.872 1.00 98.69 76 ILE A O 1
ATOM 602 N N . CYS A 1 77 ? -15.581 0.507 2.147 1.00 98.38 77 CYS A N 1
ATOM 603 C CA . CYS A 1 77 ? -14.994 1.004 3.396 1.00 98.38 77 CYS A CA 1
ATOM 604 C C . CYS A 1 77 ? -15.599 2.345 3.838 1.00 98.38 77 CYS A C 1
ATOM 606 O O . CYS A 1 77 ? -15.897 2.543 5.018 1.00 98.38 77 CYS A O 1
ATOM 608 N N . LYS A 1 78 ? -15.826 3.260 2.890 1.00 97.56 78 LYS A N 1
ATOM 609 C CA . LYS A 1 78 ? -16.451 4.558 3.150 1.00 97.56 78 LYS A CA 1
ATOM 610 C C . LYS A 1 78 ? -17.909 4.440 3.580 1.00 97.56 78 LYS A C 1
ATOM 612 O O . LYS A 1 78 ? -18.299 5.145 4.507 1.00 97.56 78 LYS A O 1
ATOM 617 N N . GLU A 1 79 ? -18.692 3.567 2.950 1.00 97.81 79 GLU A N 1
ATOM 618 C CA . GLU A 1 79 ? -20.091 3.316 3.321 1.00 97.81 79 GLU A CA 1
ATOM 619 C C . GLU A 1 79 ? -20.219 2.874 4.783 1.00 97.81 79 GLU A C 1
ATOM 621 O O . GLU A 1 79 ? -21.064 3.383 5.515 1.00 97.81 79 GLU A O 1
ATOM 626 N N . PHE A 1 80 ? -19.317 2.003 5.238 1.00 97.56 80 PHE A N 1
ATOM 627 C CA . PHE A 1 80 ? -19.286 1.524 6.622 1.00 97.56 80 PHE A CA 1
ATOM 628 C C . PHE A 1 80 ? -18.474 2.417 7.579 1.00 97.56 80 PHE A C 1
ATOM 630 O O . PHE A 1 80 ? -18.344 2.099 8.764 1.00 97.56 80 PHE A O 1
ATOM 637 N N . ASN A 1 81 ? -17.935 3.543 7.096 1.00 96.38 81 ASN A N 1
ATOM 638 C CA . ASN A 1 81 ? -17.078 4.461 7.852 1.00 96.38 81 ASN A CA 1
ATOM 639 C C . ASN A 1 81 ? -15.896 3.739 8.543 1.00 96.38 81 ASN A C 1
ATOM 641 O O . ASN A 1 81 ? -15.654 3.870 9.753 1.00 96.38 81 ASN A O 1
ATOM 645 N N . ILE A 1 82 ? -15.184 2.927 7.761 1.00 97.38 82 ILE A N 1
ATOM 646 C CA . ILE A 1 82 ? -14.011 2.155 8.175 1.00 97.38 82 ILE A CA 1
ATOM 647 C C . ILE A 1 82 ? -12.773 2.721 7.472 1.00 97.38 82 ILE A C 1
ATOM 649 O O . ILE A 1 82 ? -12.793 2.917 6.256 1.00 97.38 82 ILE A O 1
ATOM 653 N N . PRO A 1 83 ? -11.678 2.986 8.207 1.00 97.88 83 PRO A N 1
ATOM 654 C CA . PRO A 1 83 ? -10.402 3.325 7.600 1.00 97.88 83 PRO A CA 1
ATOM 655 C C . PRO A 1 83 ? -9.937 2.244 6.622 1.00 97.88 83 PRO A C 1
ATOM 657 O O . PRO A 1 83 ? -9.886 1.062 6.963 1.00 97.88 83 PRO A O 1
ATOM 660 N N . PHE A 1 84 ? -9.552 2.675 5.424 1.00 98.69 84 PHE A N 1
ATOM 661 C CA . PHE A 1 84 ? -8.999 1.808 4.391 1.00 98.69 84 PHE A CA 1
ATOM 662 C C . PHE A 1 84 ? -7.484 1.998 4.272 1.00 98.69 84 PHE A C 1
ATOM 664 O O . PHE A 1 84 ? -7.018 3.084 3.910 1.00 98.69 84 PHE A O 1
ATOM 671 N N . HIS A 1 85 ? -6.721 0.958 4.594 1.00 98.81 85 HIS A N 1
ATOM 672 C CA . HIS A 1 85 ? -5.293 0.876 4.318 1.00 98.81 85 HIS A CA 1
ATOM 673 C C . HIS A 1 85 ? -5.032 0.111 3.017 1.00 98.81 85 HIS A C 1
ATOM 675 O O . HIS A 1 85 ? -5.657 -0.915 2.762 1.00 98.81 85 HIS A O 1
ATOM 681 N N . THR A 1 86 ? -4.058 0.574 2.236 1.00 98.81 86 THR A N 1
ATOM 682 C CA . THR A 1 86 ? -3.516 -0.188 1.110 1.00 98.81 86 THR A CA 1
ATOM 683 C C . THR A 1 86 ? -1.996 -0.233 1.126 1.00 98.81 86 THR A C 1
ATOM 685 O O . THR A 1 86 ? -1.329 0.793 1.276 1.00 98.81 86 THR A O 1
ATOM 688 N N . ASP A 1 87 ? -1.428 -1.413 0.882 1.00 98.69 87 ASP A N 1
ATOM 689 C CA . ASP A 1 87 ? -0.023 -1.523 0.490 1.00 98.69 87 ASP A CA 1
ATOM 690 C C . ASP A 1 87 ? 0.101 -1.209 -1.007 1.00 98.69 87 ASP A C 1
ATOM 692 O O . ASP A 1 87 ? -0.402 -1.942 -1.858 1.00 98.69 87 ASP A O 1
ATOM 696 N N . ALA A 1 88 ? 0.733 -0.081 -1.328 1.00 98.50 88 ALA A N 1
ATOM 697 C CA . ALA A 1 88 ? 0.964 0.373 -2.694 1.00 98.50 88 ALA A CA 1
ATOM 698 C C . ALA A 1 88 ? 2.449 0.286 -3.083 1.00 98.50 88 ALA A C 1
ATOM 700 O O . ALA A 1 88 ? 2.868 0.915 -4.054 1.00 98.50 88 ALA A O 1
ATOM 701 N N . ALA A 1 89 ? 3.267 -0.498 -2.370 1.00 98.19 89 ALA A N 1
ATOM 702 C CA . ALA A 1 89 ? 4.696 -0.615 -2.650 1.00 98.19 89 ALA A CA 1
ATOM 703 C C . ALA A 1 89 ? 4.984 -1.074 -4.088 1.00 98.19 89 ALA A C 1
ATOM 705 O O . ALA A 1 89 ? 5.931 -0.588 -4.703 1.00 98.19 89 ALA A O 1
ATOM 706 N N . GLN A 1 90 ? 4.176 -1.987 -4.636 1.00 98.25 90 GLN A N 1
ATOM 707 C CA . GLN A 1 90 ? 4.312 -2.413 -6.032 1.00 98.25 90 GLN A CA 1
ATOM 708 C C . GLN A 1 90 ? 3.580 -1.499 -7.019 1.00 98.25 90 GLN A C 1
ATOM 710 O O . GLN A 1 90 ? 4.017 -1.412 -8.162 1.00 98.25 90 GLN A O 1
ATOM 715 N N . ALA A 1 91 ? 2.551 -0.772 -6.583 1.00 98.25 91 ALA A N 1
ATOM 716 C CA . ALA A 1 91 ? 1.748 0.106 -7.433 1.00 98.25 91 ALA A CA 1
ATOM 717 C C . ALA A 1 91 ? 2.393 1.476 -7.693 1.00 98.25 91 ALA A C 1
ATOM 719 O O . ALA A 1 91 ? 2.289 2.015 -8.796 1.00 98.25 91 ALA A O 1
ATOM 720 N N . LEU A 1 92 ? 3.072 2.038 -6.683 1.00 98.19 92 LEU A N 1
ATOM 721 C CA . LEU A 1 92 ? 3.685 3.362 -6.751 1.00 98.19 92 LEU A CA 1
ATOM 722 C C . LEU A 1 92 ? 4.555 3.482 -8.006 1.00 98.19 92 LEU A C 1
ATOM 724 O O . LEU A 1 92 ? 5.378 2.606 -8.286 1.00 98.19 92 LEU A O 1
ATOM 728 N N . GLY A 1 93 ? 4.357 4.570 -8.751 1.00 97.06 93 GLY A N 1
ATOM 729 C CA . GLY A 1 93 ? 5.146 4.892 -9.938 1.00 97.06 93 GLY A CA 1
ATOM 730 C C . GLY A 1 93 ? 4.880 4.016 -11.167 1.00 97.06 93 GLY A C 1
ATOM 731 O O . GLY A 1 93 ? 5.544 4.223 -12.173 1.00 97.06 93 GLY A O 1
ATOM 732 N N . LYS A 1 94 ? 3.955 3.049 -11.092 1.00 98.12 94 LYS A N 1
ATOM 733 C CA . LYS A 1 94 ? 3.660 2.104 -12.187 1.00 98.12 94 LYS A CA 1
ATOM 734 C C . LYS A 1 94 ? 2.232 2.210 -12.698 1.00 98.12 94 LYS A C 1
ATOM 736 O O . LYS A 1 94 ? 2.007 2.001 -13.879 1.00 98.12 94 LYS A O 1
ATOM 741 N N . ILE A 1 95 ? 1.293 2.531 -11.811 1.00 97.38 95 ILE A N 1
ATOM 742 C CA . ILE A 1 95 ? -0.101 2.802 -12.164 1.00 97.38 95 ILE A CA 1
ATOM 743 C C . ILE A 1 95 ? -0.554 4.131 -11.548 1.00 97.38 95 ILE A C 1
ATOM 745 O O . ILE A 1 95 ? -0.000 4.545 -10.519 1.00 97.38 95 ILE A O 1
ATOM 749 N N . PRO A 1 96 ? -1.561 4.804 -12.132 1.00 97.19 96 PRO A N 1
ATOM 750 C CA . PRO A 1 96 ? -2.152 5.993 -11.536 1.00 97.19 96 PRO A CA 1
ATOM 751 C C . PRO A 1 96 ? -2.753 5.691 -10.160 1.00 97.19 96 PRO A C 1
ATOM 753 O O . PRO A 1 96 ? -3.506 4.734 -9.992 1.00 97.19 96 PRO A O 1
ATOM 756 N N . ILE A 1 97 ? -2.449 6.536 -9.174 1.00 97.88 97 ILE A N 1
ATOM 757 C CA . ILE A 1 97 ? -3.001 6.434 -7.820 1.00 97.88 97 ILE A CA 1
ATOM 758 C C . ILE A 1 97 ? -3.684 7.750 -7.473 1.00 97.88 97 ILE A C 1
ATOM 760 O O . ILE A 1 97 ? -3.034 8.790 -7.367 1.00 97.88 97 ILE A O 1
ATOM 764 N N . ASP A 1 98 ? -4.990 7.684 -7.240 1.00 98.06 98 ASP A N 1
ATOM 765 C CA . ASP A 1 98 ? -5.793 8.800 -6.753 1.00 98.06 98 ASP A CA 1
ATOM 766 C C . ASP A 1 98 ? -6.418 8.401 -5.416 1.00 98.06 98 ASP A C 1
ATOM 768 O O . ASP A 1 98 ? -7.392 7.650 -5.340 1.00 98.06 98 ASP A O 1
ATOM 772 N N . VAL A 1 99 ? -5.819 8.900 -4.334 1.00 98.12 99 VAL A N 1
ATOM 773 C CA . VAL A 1 99 ? -6.237 8.557 -2.971 1.00 98.12 99 VAL A CA 1
ATOM 774 C C . VAL A 1 99 ? -7.677 8.968 -2.680 1.00 98.12 99 VAL A C 1
ATOM 776 O O . VAL A 1 99 ? -8.312 8.330 -1.838 1.00 98.12 99 VAL A O 1
ATOM 779 N N . ASP A 1 100 ? -8.193 10.010 -3.338 1.00 97.88 100 ASP A N 1
ATOM 780 C CA . ASP A 1 100 ? -9.539 10.532 -3.119 1.00 97.88 100 ASP A CA 1
ATOM 781 C C . ASP A 1 100 ? -10.586 9.720 -3.875 1.00 97.88 100 ASP A C 1
ATOM 783 O O . ASP A 1 100 ? -11.576 9.318 -3.258 1.00 97.88 100 ASP A O 1
ATOM 787 N N . LYS A 1 101 ? -10.339 9.384 -5.147 1.00 97.94 101 LYS A N 1
ATOM 788 C CA . LYS A 1 101 ? -11.207 8.461 -5.903 1.00 97.94 101 LYS A CA 1
ATOM 789 C C . LYS A 1 101 ? -11.288 7.091 -5.236 1.00 97.94 101 LYS A C 1
ATOM 791 O O . LYS A 1 101 ? -12.378 6.569 -5.017 1.00 97.94 101 LYS A O 1
ATOM 796 N N . MET A 1 102 ? -10.144 6.568 -4.798 1.00 98.50 102 MET A N 1
ATOM 797 C CA . MET A 1 102 ? -10.042 5.259 -4.147 1.00 98.50 102 MET A CA 1
ATOM 798 C C . MET A 1 102 ? -10.435 5.277 -2.657 1.00 98.50 102 MET A C 1
ATOM 800 O O . MET A 1 102 ? -10.369 4.251 -1.991 1.00 98.50 102 MET A O 1
ATOM 804 N N . ASN A 1 103 ? -10.819 6.430 -2.089 1.00 98.19 103 ASN A N 1
ATOM 805 C CA . ASN A 1 103 ? -11.163 6.603 -0.665 1.00 98.19 103 ASN A CA 1
ATOM 806 C C . ASN A 1 103 ? -10.117 6.025 0.322 1.00 98.19 103 ASN A C 1
ATOM 808 O O . ASN A 1 103 ? -10.441 5.580 1.426 1.00 98.19 103 ASN A O 1
ATOM 812 N N . ILE A 1 104 ? -8.837 6.073 -0.052 1.00 98.62 104 ILE A N 1
ATOM 813 C CA . ILE A 1 104 ? -7.720 5.534 0.730 1.00 98.62 104 ILE A CA 1
ATOM 814 C C . ILE A 1 104 ? -7.512 6.380 1.987 1.00 98.62 104 ILE A C 1
ATOM 816 O O . ILE A 1 104 ? -7.365 7.600 1.912 1.00 98.62 104 ILE A O 1
ATOM 820 N N . SER A 1 105 ? -7.474 5.744 3.156 1.00 98.50 105 SER A N 1
ATOM 821 C CA . SER A 1 105 ? -7.221 6.400 4.448 1.00 98.50 105 SER A CA 1
ATOM 822 C C . SER A 1 105 ? -5.742 6.371 4.830 1.00 98.50 105 SER A C 1
ATOM 824 O O . SER A 1 105 ? -5.211 7.355 5.353 1.00 98.50 105 SER A O 1
ATOM 826 N N . LEU A 1 106 ? -5.085 5.245 4.557 1.00 98.69 106 LEU A N 1
ATOM 827 C CA . LEU A 1 106 ? -3.676 4.984 4.828 1.00 98.69 106 LEU A CA 1
ATOM 828 C C . LEU A 1 106 ? -3.066 4.293 3.605 1.00 98.69 106 LEU A C 1
ATOM 830 O O . LEU A 1 106 ? -3.707 3.424 3.021 1.00 98.69 106 LEU A O 1
ATOM 834 N N . MET A 1 107 ? -1.842 4.638 3.215 1.00 98.75 107 MET A N 1
ATOM 835 C CA . MET A 1 107 ? -1.174 3.933 2.115 1.00 98.75 107 MET A CA 1
ATOM 836 C C . MET A 1 107 ? 0.325 3.810 2.327 1.00 98.75 107 MET A C 1
ATOM 838 O O . MET A 1 107 ? 1.008 4.809 2.557 1.00 98.75 107 MET A O 1
ATOM 842 N N . SER A 1 108 ? 0.820 2.580 2.220 1.00 98.69 108 SER A N 1
ATOM 843 C CA . SER A 1 108 ? 2.234 2.254 2.388 1.00 98.69 108 SER A CA 1
ATOM 844 C C . SER A 1 108 ? 2.985 2.364 1.063 1.00 98.69 108 SER A C 1
ATOM 846 O O . SER A 1 108 ? 2.530 1.864 0.035 1.00 98.69 108 SER A O 1
ATOM 848 N N . LEU A 1 109 ? 4.142 3.027 1.094 1.00 98.56 109 LEU A N 1
ATOM 849 C CA . LEU A 1 109 ? 4.977 3.347 -0.065 1.00 98.56 109 LEU A CA 1
ATOM 850 C C . LEU A 1 109 ? 6.427 2.923 0.189 1.00 98.56 109 LEU A C 1
ATOM 852 O O . LEU A 1 109 ? 6.957 3.126 1.283 1.00 98.56 109 LEU A O 1
ATOM 856 N N . SER A 1 110 ? 7.102 2.393 -0.834 1.00 98.44 110 SER A N 1
ATOM 857 C CA . SER A 1 110 ? 8.489 1.922 -0.730 1.00 98.44 110 SER A CA 1
ATOM 858 C C . SER A 1 110 ? 9.371 2.492 -1.838 1.00 98.44 110 SER A C 1
ATOM 860 O O . SER A 1 110 ? 9.074 2.309 -3.016 1.00 98.44 110 SER A O 1
ATOM 862 N N . GLY A 1 111 ? 10.481 3.143 -1.471 1.00 98.25 111 GLY A N 1
ATOM 863 C CA . GLY A 1 111 ? 11.370 3.798 -2.439 1.00 98.25 111 GLY A CA 1
ATOM 864 C C . GLY A 1 111 ? 12.086 2.813 -3.370 1.00 98.25 111 GLY A C 1
ATOM 865 O O . GLY A 1 111 ? 12.112 2.995 -4.582 1.00 98.25 111 GLY A O 1
ATOM 866 N N . HIS A 1 112 ? 12.609 1.707 -2.840 1.00 98.00 112 HIS A N 1
ATOM 867 C CA . HIS A 1 112 ? 13.374 0.744 -3.646 1.00 98.00 112 HIS A CA 1
ATOM 868 C C . HIS A 1 112 ? 12.541 -0.091 -4.632 1.00 98.00 112 HIS A C 1
ATOM 870 O O . HIS A 1 112 ? 13.108 -0.842 -5.421 1.00 98.00 112 HIS A O 1
ATOM 876 N N . LYS A 1 113 ? 11.208 0.026 -4.599 1.00 97.50 113 LYS A N 1
ATOM 877 C CA . LYS A 1 113 ? 10.303 -0.579 -5.589 1.00 97.50 113 LYS A CA 1
ATOM 878 C C . LYS A 1 113 ? 10.025 0.338 -6.786 1.00 97.50 113 LYS A C 1
ATOM 880 O O . LYS A 1 113 ? 9.324 -0.074 -7.709 1.00 97.50 113 LYS A O 1
ATOM 885 N N . ILE A 1 114 ? 10.579 1.552 -6.769 1.00 97.81 114 ILE A N 1
ATOM 886 C CA . ILE A 1 114 ? 10.473 2.567 -7.827 1.00 97.81 114 ILE A CA 1
ATOM 887 C C . ILE A 1 114 ? 11.846 3.122 -8.217 1.00 97.81 114 ILE A C 1
ATOM 889 O O . ILE A 1 114 ? 11.989 4.304 -8.500 1.00 97.81 114 ILE A O 1
ATOM 893 N N . TYR A 1 115 ? 12.878 2.275 -8.176 1.00 98.25 115 TYR A N 1
ATOM 894 C CA . TYR A 1 115 ? 14.268 2.646 -8.483 1.00 98.25 115 TYR A CA 1
ATOM 895 C C . TYR A 1 115 ? 14.905 3.668 -7.519 1.00 98.25 115 TYR A C 1
ATOM 897 O O . TYR A 1 115 ? 15.994 4.172 -7.780 1.00 98.25 115 TYR A O 1
ATOM 905 N N . GLY A 1 116 ? 14.271 3.938 -6.374 1.00 98.50 116 GLY A N 1
ATOM 906 C CA . GLY A 1 116 ? 14.853 4.714 -5.280 1.00 98.50 116 GLY A CA 1
ATOM 907 C C . GLY A 1 116 ? 15.777 3.888 -4.370 1.00 98.50 116 GLY A C 1
ATOM 908 O O . GLY A 1 116 ? 15.958 2.681 -4.559 1.00 98.50 116 GLY A O 1
ATOM 909 N N . PRO A 1 117 ? 16.362 4.511 -3.333 1.00 98.44 117 PRO A N 1
ATOM 910 C CA . PRO A 1 117 ? 17.258 3.816 -2.416 1.00 98.44 117 PRO A CA 1
ATOM 911 C C . PRO A 1 117 ? 16.513 2.834 -1.494 1.00 98.44 117 PRO A C 1
ATOM 913 O O . PRO A 1 117 ? 15.342 3.014 -1.148 1.00 98.44 117 PRO A O 1
ATOM 916 N N . LYS A 1 118 ? 17.215 1.784 -1.051 1.00 98.25 118 LYS A N 1
ATOM 917 C CA . LYS A 1 118 ? 16.754 0.903 0.037 1.00 98.25 118 LYS A CA 1
ATOM 918 C C . LYS A 1 118 ? 16.793 1.649 1.375 1.00 98.25 118 LYS A C 1
ATOM 920 O O . LYS A 1 118 ? 17.575 2.575 1.554 1.00 98.25 118 LYS A O 1
ATOM 925 N N . GLY A 1 119 ? 15.963 1.214 2.324 1.00 97.88 119 GLY A N 1
ATOM 926 C CA . GLY A 1 119 ? 15.923 1.787 3.676 1.00 97.88 119 GLY A CA 1
ATOM 927 C C . GLY A 1 119 ? 15.044 3.033 3.829 1.00 97.88 119 GLY A C 1
ATOM 928 O O . GLY A 1 119 ? 15.089 3.673 4.875 1.00 97.88 119 GLY A O 1
ATOM 929 N N . VAL A 1 120 ? 14.233 3.372 2.821 1.00 98.62 120 VAL A N 1
ATOM 930 C CA . VAL A 1 120 ? 13.268 4.477 2.890 1.00 98.62 120 VAL A CA 1
ATOM 931 C C . VAL A 1 120 ? 11.922 4.099 2.278 1.00 98.62 120 VAL A C 1
ATOM 933 O O . VAL A 1 120 ? 11.828 3.342 1.306 1.00 98.62 120 VAL A O 1
ATOM 936 N N . GLY A 1 121 ? 10.874 4.635 2.884 1.00 98.38 121 GLY A N 1
ATOM 937 C CA . GLY A 1 121 ? 9.488 4.512 2.471 1.00 98.38 121 GLY A CA 1
ATOM 938 C C . GLY A 1 121 ? 8.686 5.670 3.052 1.00 98.38 121 GLY A C 1
ATOM 939 O O . GLY A 1 121 ? 9.234 6.530 3.744 1.00 98.38 121 GLY A O 1
ATOM 940 N N . ALA A 1 122 ? 7.388 5.681 2.782 1.00 98.50 122 ALA A N 1
ATOM 941 C CA . ALA A 1 122 ? 6.474 6.680 3.313 1.00 98.50 122 ALA A CA 1
ATOM 942 C C . ALA A 1 122 ? 5.130 6.038 3.663 1.00 98.50 122 ALA A C 1
ATOM 944 O O . ALA A 1 122 ? 4.734 5.037 3.068 1.00 98.50 122 ALA A O 1
ATOM 945 N N . LEU A 1 123 ? 4.428 6.643 4.617 1.00 98.38 123 LEU A N 1
ATOM 946 C CA . LEU A 1 123 ? 3.043 6.323 4.933 1.00 98.38 123 LEU A CA 1
ATOM 947 C C . LEU A 1 123 ? 2.196 7.548 4.603 1.00 98.38 123 LEU A C 1
ATOM 949 O O . LEU A 1 123 ? 2.294 8.585 5.262 1.00 98.38 123 LEU A O 1
ATOM 953 N N . TYR A 1 124 ? 1.355 7.437 3.582 1.00 98.50 124 TYR A N 1
ATOM 954 C CA . TYR A 1 124 ? 0.305 8.418 3.363 1.00 98.50 124 TYR A CA 1
ATOM 955 C C . TYR A 1 124 ? -0.737 8.279 4.474 1.00 98.50 124 TYR A C 1
ATOM 957 O O . TYR A 1 124 ? -1.202 7.178 4.769 1.00 98.50 124 TYR A O 1
ATOM 965 N N . MET A 1 125 ? -1.124 9.409 5.064 1.00 97.94 125 MET A N 1
ATOM 966 C CA . MET A 1 125 ? -2.185 9.485 6.062 1.00 97.94 125 MET A CA 1
ATOM 967 C C . MET A 1 125 ? -3.183 10.563 5.662 1.00 97.94 125 MET A C 1
ATOM 969 O O . MET A 1 125 ? -2.847 11.753 5.592 1.00 97.94 125 MET A O 1
ATOM 973 N N . ARG A 1 126 ? -4.431 10.154 5.444 1.00 97.44 126 ARG A N 1
ATOM 974 C CA . ARG A 1 126 ? -5.516 11.067 5.104 1.00 97.44 126 ARG A CA 1
ATOM 975 C C . ARG A 1 126 ? -5.768 12.059 6.242 1.00 97.44 126 ARG A C 1
ATOM 977 O O . ARG A 1 126 ? -5.963 11.696 7.404 1.00 97.44 126 ARG A O 1
ATOM 984 N N . ARG A 1 127 ? -5.803 13.348 5.889 1.00 94.56 127 ARG A N 1
ATOM 985 C CA . ARG A 1 127 ? -6.095 14.437 6.837 1.00 94.56 127 ARG A CA 1
ATOM 986 C C . ARG A 1 127 ? -7.586 14.709 7.008 1.00 94.56 127 ARG A C 1
ATOM 988 O O . ARG A 1 127 ? -7.984 15.187 8.069 1.00 94.56 127 ARG A O 1
ATOM 995 N N . ARG A 1 128 ? -8.391 14.475 5.965 1.00 93.25 128 ARG A N 1
ATOM 996 C CA . ARG A 1 128 ? -9.840 14.728 5.943 1.00 93.25 128 ARG A CA 1
ATOM 997 C C . ARG A 1 128 ? -10.583 13.596 5.204 1.00 93.25 128 ARG A C 1
ATOM 999 O O . ARG A 1 128 ? -10.300 13.397 4.022 1.00 93.25 128 ARG A O 1
ATOM 1006 N N . PRO A 1 129 ? -11.510 12.880 5.876 1.00 91.88 129 PRO A N 1
ATOM 1007 C CA . PRO A 1 129 ? -11.668 12.831 7.338 1.00 91.88 129 PRO A CA 1
ATOM 1008 C C . PRO A 1 129 ? -10.355 12.449 8.041 1.00 91.88 129 PRO A C 1
ATOM 1010 O O . PRO A 1 129 ? -9.496 11.789 7.461 1.00 91.88 129 PRO A O 1
ATOM 1013 N N . ARG A 1 130 ? -10.155 12.936 9.270 1.00 92.94 130 ARG A N 1
ATOM 1014 C CA . ARG A 1 130 ? -8.886 12.751 9.988 1.00 92.94 130 ARG A CA 1
ATOM 1015 C C . ARG A 1 130 ? -8.739 11.303 10.443 1.00 92.94 130 ARG A C 1
ATOM 1017 O O . ARG A 1 130 ? -9.511 10.851 11.283 1.00 92.94 130 ARG A O 1
ATOM 1024 N N . VAL A 1 131 ? -7.690 10.635 9.975 1.00 93.69 131 VAL A N 1
ATOM 1025 C CA . VAL A 1 131 ? -7.269 9.325 10.488 1.00 93.69 131 VAL A CA 1
ATOM 1026 C C . VAL A 1 131 ? -6.351 9.536 11.692 1.00 93.69 131 VAL A C 1
ATOM 1028 O O . VAL A 1 131 ? -5.487 10.417 11.681 1.00 93.69 131 VAL A O 1
ATOM 1031 N N . ARG A 1 132 ? -6.561 8.762 12.760 1.00 91.56 132 ARG A N 1
ATOM 1032 C CA . ARG A 1 132 ? -5.715 8.772 13.961 1.00 91.56 132 ARG A CA 1
ATOM 1033 C C . ARG A 1 132 ? -4.989 7.437 14.050 1.00 91.56 132 ARG A C 1
ATOM 1035 O O . ARG A 1 132 ? -5.630 6.399 13.943 1.00 91.56 132 ARG A O 1
ATOM 1042 N N . VAL A 1 133 ? -3.676 7.492 14.239 1.00 94.38 133 VAL A N 1
ATOM 1043 C CA . VAL A 1 133 ? -2.802 6.327 14.407 1.00 94.38 133 VAL A CA 1
ATOM 1044 C C . VAL A 1 133 ? -1.956 6.575 15.647 1.00 94.38 133 VAL A C 1
ATOM 1046 O O . VAL A 1 133 ? -1.520 7.707 15.870 1.00 94.38 133 VAL A O 1
ATOM 1049 N N . GLU A 1 134 ? -1.771 5.540 16.456 1.00 94.00 134 GLU A N 1
ATOM 1050 C CA . GLU A 1 134 ? -0.882 5.584 17.612 1.00 94.00 134 GLU A CA 1
ATOM 1051 C C . GLU A 1 134 ? 0.578 5.399 17.159 1.00 94.00 134 GLU A C 1
ATOM 1053 O O . GLU A 1 134 ? 0.859 4.470 16.392 1.00 94.00 134 GLU A O 1
ATOM 1058 N N . PRO A 1 135 ? 1.515 6.269 17.581 1.00 94.94 135 PRO A N 1
ATOM 1059 C CA . PRO A 1 135 ? 2.918 6.144 17.202 1.00 94.94 135 PRO A CA 1
ATOM 1060 C C . PRO A 1 135 ? 3.523 4.832 17.713 1.00 94.94 135 PRO A C 1
ATOM 1062 O O . PRO A 1 135 ? 3.477 4.542 18.901 1.00 94.94 135 PRO A O 1
ATOM 1065 N N . GLN A 1 136 ? 4.151 4.064 16.821 1.00 95.31 136 GLN A N 1
ATOM 1066 C CA . GLN A 1 136 ? 4.868 2.831 17.190 1.00 95.31 136 GLN A CA 1
ATOM 1067 C C . GLN A 1 136 ? 6.313 3.102 17.644 1.00 95.31 136 GLN A C 1
ATOM 1069 O O . GLN A 1 136 ? 6.957 2.255 18.256 1.00 95.31 136 GLN A O 1
ATOM 1074 N N . MET A 1 137 ? 6.846 4.286 17.326 1.00 95.06 137 MET A N 1
ATOM 1075 C CA . MET A 1 137 ? 8.201 4.713 17.680 1.00 95.06 137 MET A CA 1
ATOM 1076 C C . MET A 1 137 ? 8.128 5.996 18.505 1.00 95.06 137 MET A C 1
ATOM 1078 O O . MET A 1 137 ? 7.644 7.019 18.014 1.00 95.06 137 MET A O 1
ATOM 1082 N N . ASN A 1 138 ? 8.656 5.960 19.728 1.00 93.69 138 ASN A N 1
ATOM 1083 C CA . ASN A 1 138 ? 8.686 7.099 20.650 1.00 93.69 138 ASN A CA 1
ATOM 1084 C C . ASN A 1 138 ? 9.996 7.906 20.537 1.00 93.69 138 ASN A C 1
ATOM 1086 O O . ASN A 1 138 ? 11.051 7.340 20.256 1.00 93.69 138 ASN A O 1
ATOM 1090 N N . GLY A 1 139 ? 9.926 9.222 20.786 1.00 90.31 139 GLY A N 1
ATOM 1091 C CA . GLY A 1 139 ? 11.083 10.132 20.869 1.00 90.31 139 GLY A CA 1
ATOM 1092 C C . GLY A 1 139 ? 10.986 11.405 20.008 1.00 90.31 139 GLY A C 1
ATOM 1093 O O . GLY A 1 139 ? 10.706 11.351 18.823 1.00 90.31 139 GLY A O 1
ATOM 1094 N N . GLY A 1 140 ? 11.254 12.585 20.576 1.00 90.44 140 GLY A N 1
ATOM 1095 C CA . GLY A 1 140 ? 11.517 13.835 19.829 1.00 90.44 140 GLY A CA 1
ATOM 1096 C C . GLY A 1 140 ? 10.392 14.436 18.961 1.00 90.44 140 GLY A C 1
ATOM 1097 O O . GLY A 1 140 ? 10.493 15.601 18.588 1.00 90.44 140 GLY A O 1
ATOM 1098 N N . GLY A 1 141 ? 9.323 13.699 18.649 1.00 92.56 141 GLY A N 1
ATOM 1099 C CA . GLY A 1 141 ? 8.139 14.209 17.953 1.00 92.56 141 GLY A CA 1
ATOM 1100 C C . GLY A 1 141 ? 8.315 14.481 16.453 1.00 92.56 141 GLY A C 1
ATOM 1101 O O . GLY A 1 141 ? 7.499 15.206 15.876 1.00 92.56 141 GLY A O 1
ATOM 1102 N N . GLN A 1 142 ? 9.345 13.924 15.802 1.00 97.00 142 GLN A N 1
ATOM 1103 C CA . GLN A 1 142 ? 9.521 14.040 14.345 1.00 97.00 142 GLN A CA 1
ATOM 1104 C C . GLN A 1 142 ? 8.317 13.467 13.576 1.00 97.00 142 GLN A C 1
ATOM 1106 O O . GLN A 1 142 ? 7.492 12.738 14.131 1.00 97.00 142 GLN A O 1
ATOM 1111 N N . GLU A 1 143 ? 8.176 13.845 12.299 1.00 96.56 143 GLU A N 1
ATOM 1112 C CA . GLU A 1 143 ? 7.069 13.405 11.435 1.00 96.56 143 GLU A CA 1
ATOM 1113 C C . GLU A 1 143 ? 5.690 13.603 12.087 1.00 96.56 143 GLU A C 1
ATOM 1115 O O . GLU A 1 143 ? 4.818 12.733 12.065 1.00 96.56 143 GLU A O 1
ATOM 1120 N N . ARG A 1 144 ? 5.499 14.781 12.700 1.00 94.94 144 ARG A N 1
ATOM 1121 C CA . ARG A 1 144 ? 4.270 15.179 13.415 1.00 94.94 144 ARG A CA 1
ATOM 1122 C C . ARG A 1 144 ? 3.917 14.250 14.583 1.00 94.94 144 ARG A C 1
ATOM 1124 O O . ARG A 1 144 ? 2.740 14.064 14.885 1.00 94.94 144 ARG A O 1
ATOM 1131 N N . GLY A 1 145 ? 4.932 13.668 15.214 1.00 94.69 145 GLY A N 1
ATOM 1132 C CA . GLY A 1 145 ? 4.791 12.744 16.331 1.00 94.69 145 GLY A CA 1
ATOM 1133 C C . GLY A 1 145 ? 4.405 11.319 15.940 1.00 94.69 145 GLY A C 1
ATOM 1134 O O . GLY A 1 145 ? 4.184 10.523 16.839 1.00 94.69 145 GLY A O 1
ATOM 1135 N N . ILE A 1 146 ? 4.317 10.980 14.647 1.00 95.69 146 ILE A N 1
ATOM 1136 C CA . ILE A 1 146 ? 3.911 9.636 14.194 1.00 95.69 146 ILE A CA 1
ATOM 1137 C C . ILE A 1 146 ? 5.108 8.690 14.050 1.00 95.69 146 ILE A C 1
ATOM 1139 O O . ILE A 1 146 ? 4.997 7.500 14.345 1.00 95.69 146 ILE A O 1
ATOM 1143 N N . ARG A 1 147 ? 6.256 9.209 13.600 1.00 97.00 147 ARG A N 1
ATOM 1144 C CA . ARG A 1 147 ? 7.478 8.427 13.389 1.00 97.00 147 ARG A CA 1
ATOM 1145 C C . ARG A 1 147 ? 8.677 9.204 13.920 1.00 97.00 147 ARG A C 1
ATOM 1147 O O . ARG A 1 147 ? 9.275 10.022 13.227 1.00 97.00 147 ARG A O 1
ATOM 1154 N N . SER A 1 148 ? 9.036 8.885 15.153 1.00 97.00 148 SER A N 1
ATOM 1155 C CA . SER A 1 148 ? 10.179 9.443 15.875 1.00 97.00 148 SER A CA 1
ATOM 1156 C C . SER A 1 148 ? 11.536 9.092 15.251 1.00 97.00 148 SER A C 1
ATOM 1158 O O . SER A 1 148 ? 11.692 8.064 14.590 1.00 97.00 148 SER A O 1
ATOM 1160 N N . GLY A 1 149 ? 12.541 9.932 15.507 1.00 96.88 149 GLY A N 1
ATOM 1161 C CA . GLY A 1 149 ? 13.916 9.758 15.035 1.00 96.88 149 GLY A CA 1
ATOM 1162 C C . GLY A 1 149 ? 14.254 10.615 13.815 1.00 96.88 149 GLY A C 1
ATOM 1163 O O . GLY A 1 149 ? 13.382 11.003 13.038 1.00 96.88 149 GLY A O 1
ATOM 1164 N N . THR A 1 150 ? 15.543 10.917 13.649 1.00 97.44 150 THR A N 1
ATOM 1165 C CA . THR A 1 150 ? 16.043 11.792 12.581 1.00 97.44 150 THR A CA 1
ATOM 1166 C C . THR A 1 150 ? 15.636 11.277 11.204 1.00 97.44 150 THR A C 1
ATOM 1168 O O . THR A 1 150 ? 15.826 10.100 10.883 1.00 97.44 150 THR A O 1
ATOM 1171 N N . VAL A 1 151 ? 15.086 12.167 10.379 1.00 97.88 151 VAL A N 1
ATOM 1172 C CA . VAL A 1 151 ? 14.747 11.859 8.988 1.00 97.88 151 VAL A CA 1
ATOM 1173 C C . VAL A 1 151 ? 16.052 11.699 8.196 1.00 97.88 151 VAL A C 1
ATOM 1175 O O . VAL A 1 151 ? 16.876 12.616 8.208 1.00 97.88 151 VAL A O 1
ATOM 1178 N N . PRO A 1 152 ? 16.287 10.560 7.520 1.00 98.12 152 PRO A N 1
ATOM 1179 C CA . PRO A 1 152 ? 17.530 10.324 6.792 1.00 98.12 152 PRO A CA 1
ATOM 1180 C C . PRO A 1 152 ? 17.536 11.112 5.474 1.00 98.12 152 PRO A C 1
ATOM 1182 O O . PRO A 1 152 ? 17.156 10.585 4.427 1.00 98.12 152 PRO A O 1
ATOM 1185 N N . THR A 1 153 ? 17.966 12.377 5.530 1.00 98.69 153 THR A N 1
ATOM 1186 C CA . THR A 1 153 ? 17.879 13.354 4.428 1.00 98.69 153 THR A CA 1
ATOM 1187 C C . THR A 1 153 ? 18.281 12.799 3.054 1.00 98.69 153 THR A C 1
ATOM 1189 O O . THR A 1 153 ? 17.476 12.920 2.132 1.00 98.69 153 THR A O 1
ATOM 1192 N N . PRO A 1 154 ? 19.437 12.126 2.869 1.00 98.69 154 PRO A N 1
ATOM 1193 C CA . PRO A 1 154 ? 19.814 11.615 1.548 1.00 98.69 154 PRO A CA 1
ATOM 1194 C C . PRO A 1 154 ? 18.836 10.568 0.999 1.00 98.69 154 PRO A C 1
ATOM 1196 O O . PRO A 1 154 ? 18.565 10.538 -0.200 1.00 98.69 154 PRO A O 1
ATOM 1199 N N . LEU A 1 155 ? 18.271 9.727 1.871 1.00 98.81 155 LEU A N 1
ATOM 1200 C CA . LEU A 1 155 ? 17.340 8.685 1.453 1.00 98.81 155 LEU A CA 1
ATOM 1201 C C . LEU A 1 155 ? 15.985 9.273 1.057 1.00 98.81 155 LEU A C 1
ATOM 1203 O O . LEU A 1 155 ? 15.431 8.874 0.036 1.00 98.81 155 LEU A O 1
ATOM 1207 N N . VAL A 1 156 ? 15.461 10.239 1.821 1.00 98.69 156 VAL A N 1
ATOM 1208 C CA . VAL A 1 156 ? 14.190 10.897 1.468 1.00 98.69 156 VAL A CA 1
ATOM 1209 C C . VAL A 1 156 ? 14.322 11.764 0.216 1.00 98.69 156 VAL A C 1
ATOM 1211 O O . VAL A 1 156 ? 13.393 11.789 -0.587 1.00 98.69 156 VAL A O 1
ATOM 1214 N N . VAL A 1 157 ? 15.486 12.387 -0.015 1.00 98.81 157 VAL A N 1
ATOM 1215 C CA . VAL A 1 157 ? 15.803 13.061 -1.288 1.00 98.81 157 VAL A CA 1
ATOM 1216 C C . VAL A 1 157 ? 15.786 12.056 -2.440 1.00 98.81 157 VAL A C 1
ATOM 1218 O O . VAL A 1 157 ? 15.107 12.286 -3.437 1.00 98.81 157 VAL A O 1
ATOM 1221 N N . GLY A 1 158 ? 16.464 10.913 -2.289 1.00 98.75 158 GLY A N 1
ATOM 1222 C CA . GLY A 1 158 ? 16.479 9.865 -3.312 1.00 98.75 158 GLY A CA 1
ATOM 1223 C C . GLY A 1 158 ? 15.092 9.283 -3.603 1.00 98.75 158 GLY A C 1
ATOM 1224 O O . GLY A 1 158 ? 14.753 9.055 -4.760 1.00 98.75 158 GLY A O 1
ATOM 1225 N N . MET A 1 159 ? 14.261 9.083 -2.576 1.00 98.69 159 MET A N 1
ATOM 1226 C CA . MET A 1 159 ? 12.874 8.646 -2.760 1.00 98.69 159 MET A CA 1
ATOM 1227 C C . MET A 1 159 ? 12.027 9.711 -3.467 1.00 98.69 159 MET A C 1
ATOM 1229 O O . MET A 1 159 ? 11.257 9.368 -4.359 1.00 98.69 159 MET A O 1
ATOM 1233 N N . GLY A 1 160 ? 12.178 10.989 -3.107 1.00 98.75 160 GLY A N 1
ATOM 1234 C CA . GLY A 1 160 ? 11.487 12.096 -3.772 1.00 98.75 160 GLY A CA 1
ATOM 1235 C C . GLY A 1 160 ? 11.836 12.192 -5.259 1.00 98.75 160 GLY A C 1
ATOM 1236 O O . GLY A 1 160 ? 10.934 12.256 -6.090 1.00 98.75 160 GLY A O 1
ATOM 1237 N N . ALA A 1 161 ? 13.127 12.104 -5.596 1.00 98.81 161 ALA A N 1
ATOM 1238 C CA . ALA A 1 161 ? 13.597 12.089 -6.982 1.00 98.81 161 ALA A CA 1
ATOM 1239 C C . ALA A 1 161 ? 13.056 10.880 -7.765 1.00 98.81 161 ALA A C 1
ATOM 1241 O O . ALA A 1 161 ? 12.604 11.030 -8.898 1.00 98.81 161 ALA A O 1
ATOM 1242 N N . ALA A 1 162 ? 13.040 9.693 -7.150 1.00 98.75 162 ALA A N 1
ATOM 1243 C CA . ALA A 1 162 ? 12.461 8.496 -7.756 1.00 98.75 162 ALA A CA 1
ATOM 1244 C C . ALA A 1 162 ? 10.959 8.662 -8.048 1.00 98.75 162 ALA A C 1
ATOM 1246 O O . ALA A 1 162 ? 10.507 8.312 -9.136 1.00 98.75 162 ALA A O 1
ATOM 1247 N N . CYS A 1 163 ? 10.189 9.249 -7.122 1.00 98.69 163 CYS A N 1
ATOM 1248 C CA . CYS A 1 163 ? 8.775 9.562 -7.347 1.00 98.69 163 CYS A CA 1
ATOM 1249 C C . CYS A 1 163 ? 8.576 10.574 -8.487 1.00 98.69 163 CYS A C 1
ATOM 1251 O O . CYS A 1 163 ? 7.669 10.402 -9.297 1.00 98.69 163 CYS A O 1
ATOM 1253 N N . GLU A 1 164 ? 9.408 11.618 -8.560 1.00 98.69 164 GLU A N 1
ATOM 1254 C CA . GLU A 1 164 ? 9.329 12.631 -9.619 1.00 98.69 164 GLU A CA 1
ATOM 1255 C C . GLU A 1 164 ? 9.604 12.031 -11.004 1.00 98.69 164 GLU A C 1
ATOM 1257 O O . GLU A 1 164 ? 8.862 12.301 -11.949 1.00 98.69 164 GLU A O 1
ATOM 1262 N N . ILE A 1 165 ? 10.645 11.200 -11.123 1.00 98.62 165 ILE A N 1
ATOM 1263 C CA . ILE A 1 165 ? 10.973 10.490 -12.366 1.00 98.62 165 ILE A CA 1
ATOM 1264 C C . ILE A 1 165 ? 9.832 9.546 -12.739 1.00 98.62 165 ILE A C 1
ATOM 1266 O O . ILE A 1 165 ? 9.339 9.603 -13.862 1.00 98.62 165 ILE A O 1
ATOM 1270 N N . ALA A 1 166 ? 9.362 8.732 -11.790 1.00 98.31 166 ALA A N 1
ATOM 1271 C CA . ALA A 1 166 ? 8.283 7.789 -12.043 1.00 98.31 166 ALA A CA 1
ATOM 1272 C C . ALA A 1 166 ? 7.009 8.493 -12.531 1.00 98.31 166 ALA A C 1
ATOM 1274 O O . ALA A 1 166 ? 6.367 8.000 -13.445 1.00 98.31 166 ALA A O 1
ATOM 1275 N N . MET A 1 167 ? 6.667 9.670 -11.996 1.00 97.25 167 MET A N 1
ATOM 1276 C CA . MET A 1 167 ? 5.512 10.445 -12.465 1.00 97.25 167 MET A CA 1
ATOM 1277 C C . MET A 1 167 ? 5.638 10.889 -13.933 1.00 97.25 167 MET A C 1
ATOM 1279 O O . MET A 1 167 ? 4.632 10.940 -14.633 1.00 97.25 167 MET A O 1
ATOM 1283 N N . LYS A 1 168 ? 6.850 11.219 -14.397 1.00 98.38 168 LYS A N 1
ATOM 1284 C CA . LYS A 1 168 ? 7.106 11.662 -15.780 1.00 98.38 168 LYS A CA 1
ATOM 1285 C C . LYS A 1 168 ? 7.148 10.493 -16.763 1.00 98.38 168 LYS A C 1
ATOM 1287 O O . LYS A 1 168 ? 6.658 10.618 -17.879 1.00 98.38 168 LYS A O 1
ATOM 1292 N N . GLU A 1 169 ? 7.724 9.373 -16.337 1.00 98.25 169 GLU A N 1
ATOM 1293 C CA . GLU A 1 169 ? 7.998 8.220 -17.200 1.00 98.25 169 GLU A CA 1
ATOM 1294 C C . GLU A 1 169 ? 6.882 7.164 -17.184 1.00 98.25 169 GLU A C 1
ATOM 1296 O O . GLU A 1 169 ? 6.885 6.287 -18.042 1.00 98.25 169 GLU A O 1
ATOM 1301 N N . MET A 1 170 ? 5.917 7.243 -16.254 1.00 97.88 170 MET A N 1
ATOM 1302 C CA . MET A 1 170 ? 4.907 6.196 -16.011 1.00 97.88 170 MET A CA 1
ATOM 1303 C C . MET A 1 170 ? 4.236 5.689 -17.291 1.00 97.88 170 MET A C 1
ATOM 1305 O O . MET A 1 170 ? 4.212 4.488 -17.535 1.00 97.88 170 MET A O 1
ATOM 1309 N N . GLU A 1 171 ? 3.730 6.598 -18.128 1.00 98.00 171 GLU A N 1
ATOM 1310 C CA . GLU A 1 171 ? 3.019 6.239 -19.361 1.00 98.00 171 GLU A CA 1
ATOM 1311 C C . GLU A 1 171 ? 3.950 5.582 -20.395 1.00 98.00 171 GLU A C 1
ATOM 1313 O O . GLU A 1 171 ? 3.564 4.654 -21.111 1.00 98.00 171 GLU A O 1
ATOM 1318 N N . TYR A 1 172 ? 5.191 6.063 -20.495 1.00 98.44 172 TYR A N 1
ATOM 1319 C CA . TYR A 1 172 ? 6.182 5.482 -21.395 1.00 98.44 172 TYR A CA 1
ATOM 1320 C C . TYR A 1 172 ? 6.592 4.081 -20.928 1.00 98.44 172 TYR A C 1
ATOM 1322 O O . TYR A 1 172 ? 6.620 3.140 -21.731 1.00 98.44 172 TYR A O 1
ATOM 1330 N N . ASP A 1 173 ? 6.880 3.929 -19.635 1.00 98.25 173 ASP A N 1
ATOM 1331 C CA . ASP A 1 173 ? 7.273 2.654 -19.051 1.00 98.25 173 ASP A CA 1
ATOM 1332 C C . ASP A 1 173 ? 6.136 1.634 -19.104 1.00 98.25 173 ASP A C 1
ATOM 1334 O O . ASP A 1 173 ? 6.404 0.492 -19.466 1.00 98.25 173 ASP A O 1
ATOM 1338 N N . GLU A 1 174 ? 4.881 2.026 -18.864 1.00 97.19 174 GLU A N 1
ATOM 1339 C CA . GLU A 1 174 ? 3.713 1.153 -19.037 1.00 97.19 174 GLU A CA 1
ATOM 1340 C C . GLU A 1 174 ? 3.686 0.556 -20.452 1.00 97.19 174 GLU A C 1
ATOM 1342 O O . GLU A 1 174 ? 3.726 -0.664 -20.622 1.00 97.19 174 GLU A O 1
ATOM 1347 N N . LYS A 1 175 ? 3.730 1.400 -21.491 1.00 98.31 175 LYS A N 1
ATOM 1348 C CA . LYS A 1 175 ? 3.706 0.943 -22.894 1.00 98.31 175 LYS A CA 1
ATOM 1349 C C . LYS A 1 175 ? 4.875 0.016 -23.214 1.00 98.31 175 LYS A C 1
ATOM 1351 O O . LYS A 1 175 ? 4.713 -1.004 -23.891 1.00 98.31 175 LYS A O 1
ATOM 1356 N N . ARG A 1 176 ? 6.077 0.371 -22.753 1.00 98.56 176 ARG A N 1
ATOM 1357 C CA . ARG A 1 176 ? 7.293 -0.401 -23.020 1.00 98.56 176 ARG A CA 1
ATOM 1358 C C . ARG A 1 176 ? 7.275 -1.747 -22.299 1.00 98.56 176 ARG A C 1
ATOM 1360 O O . ARG A 1 176 ? 7.602 -2.760 -22.916 1.00 98.56 176 ARG A O 1
ATOM 1367 N N . ILE A 1 177 ? 6.908 -1.763 -21.020 1.00 98.12 177 ILE A N 1
ATOM 1368 C CA . ILE A 1 177 ? 6.884 -2.962 -20.178 1.00 98.12 177 ILE A CA 1
ATOM 1369 C C . ILE A 1 177 ? 5.799 -3.919 -20.659 1.00 98.12 177 ILE A C 1
ATOM 1371 O O . ILE A 1 177 ? 6.110 -5.093 -20.839 1.00 98.12 177 ILE A O 1
ATOM 1375 N N . THR A 1 178 ? 4.594 -3.437 -20.975 1.00 97.88 178 THR A N 1
ATOM 1376 C CA . THR A 1 178 ? 3.509 -4.272 -21.517 1.00 97.88 178 THR A CA 1
ATOM 1377 C C . THR A 1 178 ? 3.946 -4.983 -22.796 1.00 97.88 178 THR A C 1
ATOM 1379 O O . THR A 1 178 ? 3.855 -6.206 -22.894 1.00 97.88 178 THR A O 1
ATOM 1382 N N . LYS A 1 179 ? 4.566 -4.263 -23.740 1.00 98.56 179 LYS A N 1
ATOM 1383 C CA . LYS A 1 179 ? 5.097 -4.870 -24.972 1.00 98.56 179 LYS A CA 1
ATOM 1384 C C . LYS A 1 179 ? 6.147 -5.954 -24.696 1.00 98.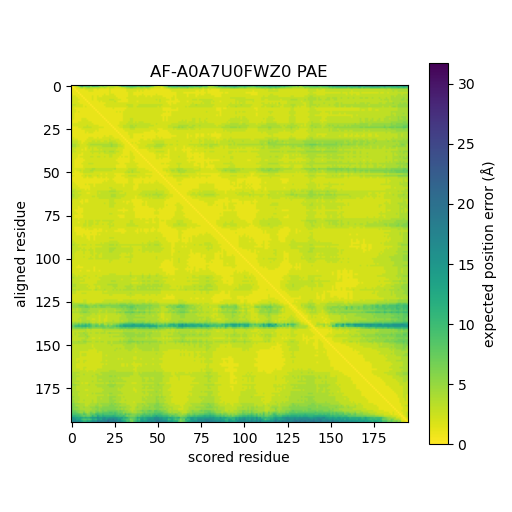56 179 LYS A C 1
ATOM 1386 O O . LYS A 1 179 ? 6.209 -6.969 -25.394 1.00 98.56 179 LYS A O 1
ATOM 1391 N N . LEU A 1 180 ? 7.023 -5.737 -23.714 1.00 98.56 180 LEU A N 1
ATOM 1392 C CA . LEU A 1 180 ? 8.048 -6.714 -23.337 1.00 98.56 180 LEU A CA 1
ATOM 1393 C C . LEU A 1 180 ? 7.444 -7.927 -22.622 1.00 98.56 180 LEU A C 1
ATOM 1395 O O . LEU A 1 180 ? 7.865 -9.052 -22.895 1.00 98.56 180 LEU A O 1
ATOM 1399 N N . GLN A 1 181 ? 6.450 -7.711 -21.761 1.00 97.62 181 GLN A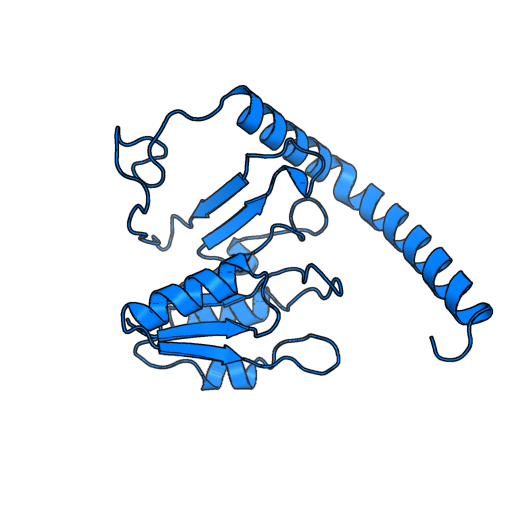 N 1
ATOM 1400 C CA . GLN A 1 181 ? 5.700 -8.759 -21.077 1.00 97.62 181 GLN A CA 1
ATOM 1401 C C . GLN A 1 181 ? 4.982 -9.659 -22.086 1.00 97.62 181 GLN A C 1
ATOM 1403 O O . GLN A 1 181 ? 5.142 -10.876 -22.031 1.00 97.62 181 GLN A O 1
ATOM 1408 N N . GLU A 1 182 ? 4.247 -9.084 -23.040 1.00 97.81 182 GLU A N 1
ATOM 1409 C CA . GLU A 1 182 ? 3.548 -9.832 -24.092 1.00 97.81 182 GLU A CA 1
ATOM 1410 C C . GLU A 1 182 ? 4.517 -10.664 -24.932 1.00 97.81 182 GLU A C 1
ATOM 1412 O O . GLU A 1 182 ? 4.267 -11.842 -25.205 1.00 97.81 182 GLU A O 1
ATOM 1417 N N . ARG A 1 183 ? 5.657 -10.069 -25.308 1.00 98.19 183 ARG A N 1
ATOM 1418 C CA . ARG A 1 183 ? 6.713 -10.763 -26.049 1.00 98.19 183 ARG A CA 1
ATOM 1419 C C . ARG A 1 183 ? 7.280 -11.935 -25.252 1.00 98.19 183 ARG A C 1
ATOM 1421 O O . A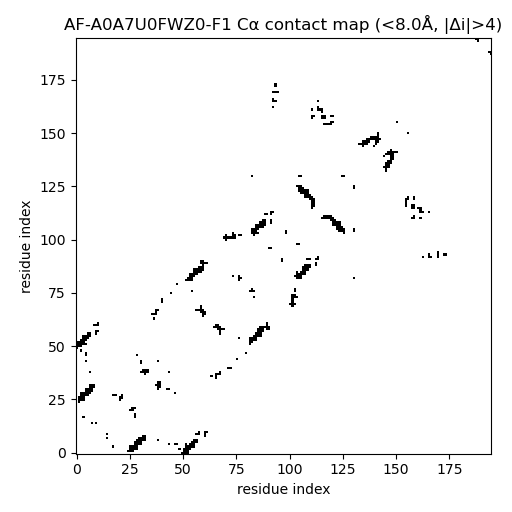RG A 1 183 ? 7.504 -12.999 -25.829 1.00 98.19 183 ARG A O 1
ATOM 1428 N N . LEU A 1 184 ? 7.533 -11.744 -23.957 1.00 98.00 184 LEU A N 1
ATOM 1429 C CA . LEU A 1 184 ? 8.042 -12.791 -23.076 1.00 98.00 184 LEU A CA 1
ATOM 1430 C C . LEU A 1 184 ? 7.021 -13.925 -22.947 1.00 98.00 184 LEU A C 1
ATOM 1432 O O . LEU A 1 184 ? 7.356 -15.075 -23.217 1.00 98.00 184 LEU A O 1
ATOM 1436 N N . LEU A 1 185 ? 5.775 -13.595 -22.603 1.00 96.12 185 LEU A N 1
ATOM 1437 C CA . LEU A 1 185 ? 4.716 -14.572 -22.367 1.00 96.12 185 LEU A CA 1
ATOM 1438 C C . LEU A 1 185 ? 4.410 -15.382 -23.630 1.00 96.12 185 LEU A C 1
ATOM 1440 O O . LEU A 1 185 ? 4.422 -16.609 -23.589 1.00 96.12 185 LEU A O 1
ATOM 1444 N N . SER A 1 186 ? 4.225 -14.713 -24.770 1.00 96.38 186 SER A N 1
ATOM 1445 C CA . SER A 1 186 ? 3.997 -15.380 -26.061 1.00 96.38 186 SER A CA 1
ATOM 1446 C C . SER A 1 186 ? 5.193 -16.246 -26.463 1.00 96.38 186 SER A C 1
ATOM 1448 O O . SER A 1 186 ? 5.038 -17.344 -27.000 1.00 96.38 186 SER A O 1
ATOM 1450 N N . GLY A 1 187 ? 6.409 -15.771 -26.181 1.00 97.50 187 GLY A N 1
ATOM 1451 C CA . GLY A 1 187 ? 7.644 -16.495 -26.460 1.00 97.50 187 GLY A CA 1
ATOM 1452 C C . GLY A 1 187 ? 7.824 -17.763 -25.624 1.00 97.50 187 GLY A C 1
ATOM 1453 O O . GLY A 1 187 ? 8.428 -18.709 -26.129 1.00 97.50 187 GLY A O 1
ATOM 1454 N N . ILE A 1 188 ? 7.317 -17.779 -24.388 1.00 97.62 188 ILE A N 1
ATOM 1455 C CA . ILE A 1 188 ? 7.317 -18.950 -23.501 1.00 97.62 188 ILE A CA 1
ATOM 1456 C C . ILE A 1 188 ? 6.199 -19.920 -23.901 1.00 97.62 188 ILE A C 1
ATOM 1458 O O . ILE A 1 188 ? 6.490 -21.079 -24.181 1.00 97.62 188 ILE A O 1
ATOM 1462 N N . LYS A 1 189 ? 4.953 -19.442 -24.023 1.00 96.44 189 LYS A N 1
ATOM 1463 C CA . LYS A 1 189 ? 3.780 -20.269 -24.373 1.00 96.44 189 LYS A CA 1
ATOM 1464 C C . LYS A 1 189 ? 3.911 -20.989 -25.714 1.00 96.44 189 LYS A C 1
ATOM 1466 O O . LYS A 1 189 ? 3.381 -22.072 -25.895 1.00 96.44 189 LYS A O 1
ATOM 1471 N N . SER A 1 190 ? 4.636 -20.399 -26.665 1.00 96.56 190 SER A N 1
ATOM 1472 C CA . SER A 1 190 ? 4.895 -21.027 -27.970 1.00 96.56 190 SER A CA 1
ATOM 1473 C C . SER A 1 190 ? 5.967 -22.123 -27.948 1.00 96.56 190 SER A C 1
ATOM 1475 O O . SER A 1 190 ? 6.164 -22.780 -28.968 1.00 96.56 190 SER A O 1
ATOM 1477 N N . ARG A 1 191 ? 6.704 -22.299 -26.842 1.00 96.50 191 ARG A N 1
ATOM 1478 C CA . ARG A 1 191 ? 7.860 -23.213 -26.754 1.00 96.50 191 ARG A CA 1
ATOM 1479 C C . ARG A 1 191 ? 7.815 -24.190 -25.585 1.00 96.50 191 ARG A C 1
ATOM 1481 O O . ARG A 1 191 ? 8.647 -25.092 -25.545 1.00 96.50 191 ARG A O 1
ATOM 1488 N N . VAL A 1 192 ? 6.914 -23.990 -24.629 1.00 96.19 192 VAL A N 1
ATOM 1489 C CA . VAL A 1 192 ? 6.787 -24.820 -23.429 1.00 96.19 192 VAL A CA 1
ATOM 1490 C C . VAL A 1 192 ? 5.329 -25.235 -23.290 1.00 96.19 192 VAL A C 1
ATOM 1492 O O . VAL A 1 192 ? 4.468 -24.388 -23.062 1.00 96.19 192 VAL A O 1
ATOM 1495 N N . ASP A 1 193 ? 5.064 -26.532 -23.423 1.00 92.06 193 ASP A N 1
ATOM 1496 C CA . ASP A 1 193 ? 3.723 -27.086 -23.247 1.00 92.06 193 ASP A CA 1
ATOM 1497 C C . ASP A 1 193 ? 3.262 -26.954 -21.785 1.00 92.06 193 ASP A C 1
ATOM 1499 O O . ASP A 1 193 ? 4.043 -27.145 -20.851 1.00 92.06 193 ASP A O 1
ATOM 1503 N N . GLY A 1 194 ? 1.976 -26.656 -21.583 1.00 85.81 194 GLY A N 1
ATOM 1504 C CA . GLY A 1 194 ? 1.366 -26.554 -20.250 1.00 85.81 194 GLY A CA 1
ATOM 1505 C C . GLY A 1 194 ? 1.523 -25.200 -19.543 1.00 85.81 194 GLY A C 1
ATOM 1506 O O . GLY A 1 194 ? 1.197 -25.116 -18.359 1.00 85.81 194 GLY A O 1
ATOM 1507 N N . VAL A 1 195 ? 1.989 -24.158 -20.248 1.00 74.94 195 VAL A N 1
ATOM 1508 C CA . VAL A 1 195 ? 2.091 -22.757 -19.774 1.00 74.94 195 VAL A CA 1
ATOM 1509 C C . VAL A 1 195 ? 1.106 -21.841 -20.502 1.00 74.94 195 VAL A C 1
ATOM 1511 O O . VAL A 1 195 ? 0.886 -22.035 -21.716 1.00 74.94 195 VAL A O 1
#

Mean predicted aligned error: 2.99 Å

Secondary structure (DSSP, 8-state):
--EEEEETTS-HHHHHHHHHHHHTT-EEEEE-B-TTS-B-HHHHHHH--TTEEEEE--SB-TTT-PBP-HHHHHHHHHHTT--EEEE-TTTTTTS---TTTTT-SEEEEEGGGTT--TT-EEEEE-TTTTP----SB-STTTGGGTB-S---HHHHHHHHHHHHHHHHHHHHHHHHHHHHHHHHHHHHHTTSTT-